Protein AF-A0AAU7R8D9-F1 (afdb_monomer)

Mean predicted aligned error: 11.96 Å

Structure (mmCIF, N/CA/C/O backbone):
data_AF-A0AAU7R8D9-F1
#
_entry.id   AF-A0AAU7R8D9-F1
#
loop_
_atom_site.group_PDB
_atom_site.id
_atom_site.type_symbol
_atom_site.label_atom_id
_atom_site.label_alt_id
_atom_site.label_comp_id
_atom_site.label_asym_id
_atom_site.label_entity_id
_atom_site.label_seq_id
_atom_site.pdbx_PDB_ins_code
_atom_site.Cartn_x
_atom_site.Cartn_y
_atom_site.Cartn_z
_atom_site.occupancy
_atom_site.B_iso_or_equiv
_atom_site.auth_seq_id
_atom_site.auth_comp_id
_atom_site.auth_asym_id
_atom_site.auth_atom_id
_atom_site.pdbx_PDB_model_num
ATOM 1 N N . MET A 1 1 ? 36.955 -7.544 -59.783 1.00 46.97 1 MET A N 1
ATOM 2 C CA . MET A 1 1 ? 36.481 -6.348 -59.059 1.00 46.97 1 MET A CA 1
ATOM 3 C C . MET A 1 1 ? 36.147 -6.775 -57.643 1.00 46.97 1 MET A C 1
ATOM 5 O O . MET A 1 1 ? 34.995 -7.032 -57.323 1.00 46.97 1 MET A O 1
ATOM 9 N N . ALA A 1 2 ? 37.195 -7.003 -56.858 1.00 46.03 2 ALA A N 1
ATOM 10 C CA . ALA A 1 2 ? 37.090 -7.286 -55.437 1.00 46.03 2 ALA A CA 1
ATOM 11 C C . ALA A 1 2 ? 37.125 -5.944 -54.693 1.00 46.03 2 ALA A C 1
ATOM 13 O O . ALA A 1 2 ? 37.713 -4.985 -55.182 1.00 46.03 2 ALA A O 1
ATOM 14 N N . LEU A 1 3 ? 36.415 -5.879 -53.574 1.00 48.75 3 LEU A N 1
ATOM 15 C CA . LEU A 1 3 ? 36.197 -4.699 -52.744 1.00 48.75 3 LEU A CA 1
ATOM 16 C C . LEU A 1 3 ? 37.513 -4.102 -52.199 1.00 48.75 3 LEU A C 1
ATOM 18 O O . LEU A 1 3 ? 37.928 -4.455 -51.099 1.00 48.75 3 LEU A O 1
ATOM 22 N N . ASP A 1 4 ? 38.096 -3.130 -52.906 1.00 52.03 4 ASP A N 1
ATOM 23 C CA . ASP A 1 4 ? 39.114 -2.189 -52.390 1.00 52.03 4 ASP A CA 1
ATOM 24 C C . ASP A 1 4 ? 38.474 -1.125 -51.473 1.00 52.03 4 ASP A C 1
ATOM 26 O O . ASP A 1 4 ? 38.633 0.080 -51.653 1.00 52.03 4 ASP A O 1
ATOM 30 N N . ILE A 1 5 ? 37.679 -1.557 -50.489 1.00 54.53 5 ILE A N 1
ATOM 31 C CA . ILE A 1 5 ? 37.042 -0.658 -49.503 1.00 54.53 5 ILE A CA 1
ATOM 32 C C . ILE A 1 5 ? 37.858 -0.571 -48.198 1.00 54.53 5 ILE A C 1
ATOM 34 O O . ILE A 1 5 ? 37.586 0.277 -47.352 1.00 54.53 5 ILE A O 1
ATOM 38 N N . PHE A 1 6 ? 38.911 -1.381 -48.040 1.00 54.09 6 PHE A N 1
ATOM 39 C CA . PHE A 1 6 ? 39.686 -1.450 -46.792 1.00 54.09 6 PHE A CA 1
ATOM 40 C C . PHE A 1 6 ? 41.127 -0.922 -46.877 1.00 54.09 6 PHE A C 1
ATOM 42 O O . PHE A 1 6 ? 41.809 -0.887 -45.857 1.00 54.09 6 PHE A O 1
ATOM 49 N N . GLU A 1 7 ? 41.589 -0.441 -48.035 1.00 57.44 7 GLU A N 1
ATOM 50 C CA . GLU A 1 7 ? 42.974 0.033 -48.225 1.00 57.44 7 GLU A CA 1
ATOM 51 C C . GLU A 1 7 ? 43.129 1.562 -48.066 1.00 57.44 7 GLU A C 1
ATOM 53 O O . GLU A 1 7 ? 44.007 2.207 -48.637 1.00 57.44 7 GLU A O 1
ATOM 58 N N . GLY A 1 8 ? 42.255 2.172 -47.262 1.00 52.41 8 GLY A N 1
ATOM 59 C CA . GLY A 1 8 ? 42.316 3.585 -46.907 1.00 52.41 8 GLY A CA 1
ATOM 60 C C . GLY A 1 8 ? 42.895 3.785 -45.509 1.00 52.41 8 GLY A C 1
ATOM 61 O O . GLY A 1 8 ? 42.277 3.398 -44.520 1.00 52.41 8 GLY A O 1
ATOM 62 N N . LYS A 1 9 ? 44.024 4.499 -45.418 1.00 55.72 9 LYS A N 1
ATOM 63 C CA . LYS A 1 9 ? 44.673 5.057 -44.205 1.00 55.72 9 LYS A CA 1
ATOM 64 C C . LYS A 1 9 ? 43.766 5.930 -43.295 1.00 55.72 9 LYS A C 1
ATOM 66 O O . LYS A 1 9 ? 44.274 6.649 -42.446 1.00 55.72 9 LYS A O 1
ATOM 71 N N . GLY A 1 10 ? 42.444 5.907 -43.474 1.00 52.81 10 GLY A N 1
ATOM 72 C CA . GLY A 1 10 ? 41.463 6.730 -42.762 1.00 52.81 10 GLY A CA 1
ATOM 73 C C . GLY A 1 10 ? 40.741 6.035 -41.604 1.00 52.81 10 GLY A C 1
ATOM 74 O O . GLY A 1 10 ? 40.008 6.699 -40.872 1.00 52.81 10 GLY A O 1
ATOM 75 N N . PHE A 1 11 ? 40.939 4.728 -41.387 1.00 57.53 11 PHE A N 1
ATOM 76 C CA . PHE A 1 11 ? 40.369 4.032 -40.225 1.00 57.53 11 PHE A CA 1
ATOM 77 C C . PHE A 1 11 ? 41.265 4.215 -38.992 1.00 57.53 11 PHE A C 1
ATOM 79 O O . PHE A 1 11 ? 41.899 3.291 -38.485 1.00 57.53 11 PHE A O 1
ATOM 86 N N . ASN A 1 12 ? 41.375 5.467 -38.550 1.00 74.69 12 ASN A N 1
ATOM 87 C CA . ASN A 1 12 ? 42.155 5.841 -37.379 1.00 74.69 12 ASN A CA 1
ATOM 88 C C . ASN A 1 12 ? 41.532 5.190 -36.140 1.00 74.69 12 ASN A C 1
ATOM 90 O O . ASN A 1 12 ? 40.322 5.249 -35.971 1.00 74.69 12 ASN A O 1
ATOM 94 N N . GLY A 1 13 ? 42.326 4.630 -35.224 1.00 75.88 13 GLY A N 1
ATOM 95 C CA . GLY A 1 13 ? 41.801 4.050 -33.973 1.00 75.88 13 GLY A CA 1
ATOM 96 C C . GLY A 1 13 ? 40.865 4.992 -33.190 1.00 75.88 13 GLY A C 1
ATOM 97 O O . GLY A 1 13 ? 40.004 4.532 -32.445 1.00 75.88 13 GLY A O 1
ATOM 98 N N . ALA A 1 14 ? 40.966 6.304 -33.429 1.00 74.12 14 ALA A N 1
ATOM 99 C CA . ALA A 1 14 ? 40.020 7.315 -32.971 1.00 74.12 14 ALA A CA 1
ATOM 100 C C . ALA A 1 14 ? 38.576 7.103 -33.475 1.00 74.12 14 ALA A C 1
ATOM 102 O O . ALA A 1 14 ? 37.647 7.207 -32.677 1.00 74.12 14 ALA A O 1
ATOM 103 N N . THR A 1 15 ? 38.352 6.771 -34.753 1.00 79.50 15 THR A N 1
ATOM 104 C CA . THR A 1 15 ? 36.999 6.512 -35.284 1.00 79.50 15 THR A CA 1
ATOM 105 C C . THR A 1 15 ? 36.395 5.262 -34.654 1.00 79.50 15 THR A C 1
ATOM 107 O O . THR A 1 15 ? 35.220 5.268 -34.287 1.00 79.50 15 THR A O 1
ATOM 110 N N . LEU A 1 16 ? 37.209 4.224 -34.432 1.00 83.69 16 LEU A N 1
ATOM 111 C CA . LEU A 1 16 ? 36.792 3.019 -33.718 1.00 83.69 16 LEU A CA 1
ATOM 112 C C . LEU A 1 16 ? 36.415 3.332 -32.262 1.00 83.69 16 LEU A C 1
ATOM 114 O O . LEU A 1 16 ? 35.365 2.895 -31.795 1.00 83.69 16 LEU A O 1
ATOM 118 N N . ALA A 1 17 ? 37.225 4.127 -31.557 1.00 78.62 17 ALA A N 1
ATOM 119 C CA . ALA A 1 17 ? 36.943 4.527 -30.179 1.00 78.62 17 ALA A CA 1
ATOM 120 C C . ALA A 1 17 ? 35.639 5.337 -30.063 1.00 78.62 17 ALA A C 1
ATOM 122 O O . ALA A 1 17 ? 34.826 5.072 -29.176 1.00 78.62 17 ALA A O 1
ATOM 123 N N . VAL A 1 18 ? 35.400 6.276 -30.988 1.00 84.19 18 VAL A N 1
ATOM 124 C CA . VAL A 1 18 ? 34.153 7.059 -31.041 1.00 84.19 18 VAL A CA 1
ATOM 125 C C . VAL A 1 18 ? 32.950 6.161 -31.330 1.00 84.19 18 VAL A C 1
ATOM 127 O O . VAL A 1 18 ? 31.926 6.291 -30.662 1.00 84.19 18 VAL A O 1
ATOM 130 N N . ALA A 1 19 ? 33.067 5.218 -32.270 1.00 83.69 19 ALA A N 1
ATOM 131 C CA . ALA A 1 19 ? 31.990 4.283 -32.589 1.00 83.69 19 ALA A CA 1
ATOM 132 C C . ALA A 1 19 ? 31.623 3.391 -31.390 1.00 83.69 19 ALA A C 1
ATOM 134 O O . ALA A 1 19 ? 30.441 3.219 -31.086 1.00 83.69 19 ALA A O 1
ATOM 135 N N . VAL A 1 20 ? 32.622 2.873 -30.667 1.00 87.44 20 VAL A N 1
ATOM 136 C CA . VAL A 1 20 ? 32.406 2.075 -29.448 1.00 87.44 20 VAL A CA 1
ATOM 137 C C . VAL A 1 20 ? 31.733 2.912 -28.360 1.00 87.44 20 VAL A C 1
ATOM 139 O O . VAL A 1 20 ? 30.759 2.460 -27.758 1.00 87.44 20 VAL A O 1
ATOM 142 N N . LEU A 1 21 ? 32.193 4.146 -28.134 1.00 85.00 21 LEU A N 1
ATOM 143 C CA . LEU A 1 21 ? 31.587 5.044 -27.151 1.00 85.00 21 LEU A CA 1
ATOM 1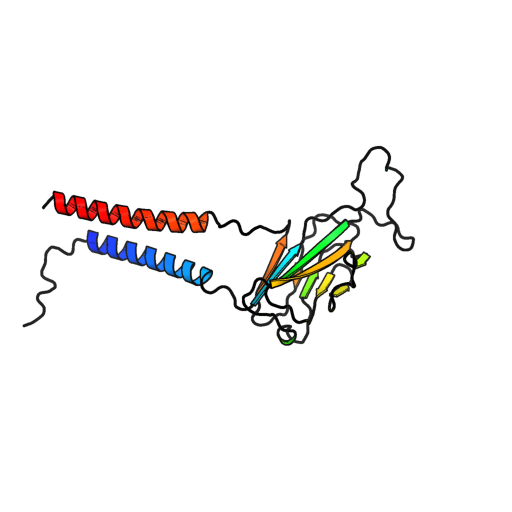44 C C . LEU A 1 21 ? 30.127 5.367 -27.501 1.00 85.00 21 LEU A C 1
ATOM 146 O O . LEU A 1 21 ? 29.258 5.281 -26.636 1.00 85.00 21 LEU A O 1
ATOM 150 N N . ALA A 1 22 ? 29.842 5.688 -28.765 1.00 85.75 22 ALA A N 1
ATOM 151 C CA . ALA A 1 22 ? 28.486 5.957 -29.234 1.00 85.75 22 ALA A CA 1
ATOM 152 C C . ALA A 1 22 ? 27.563 4.744 -29.036 1.00 85.75 22 ALA A C 1
ATOM 154 O O . ALA A 1 22 ? 26.428 4.903 -28.589 1.00 85.75 22 ALA A O 1
ATOM 155 N N . LEU A 1 23 ? 28.059 3.530 -29.299 1.00 92.12 23 LEU A N 1
ATOM 156 C CA . LEU A 1 23 ? 27.303 2.295 -29.095 1.00 92.12 23 LEU A CA 1
ATOM 157 C C . LEU A 1 23 ? 27.015 2.029 -27.610 1.00 92.12 23 LEU A C 1
ATOM 159 O O . LEU A 1 23 ? 25.899 1.641 -27.267 1.00 92.12 23 LEU A O 1
ATOM 163 N N . LEU A 1 24 ? 27.976 2.294 -26.718 1.00 87.00 24 LEU A N 1
ATOM 164 C CA . LEU A 1 24 ? 27.767 2.203 -25.269 1.00 87.00 24 LEU A CA 1
ATOM 165 C C . LEU A 1 24 ? 26.720 3.212 -24.788 1.00 87.00 24 LEU A C 1
ATOM 167 O O . LEU A 1 24 ? 25.797 2.838 -24.066 1.00 87.00 24 LEU A O 1
ATOM 171 N N . VAL A 1 25 ? 26.815 4.471 -25.225 1.00 88.75 25 VAL A N 1
ATOM 172 C CA . VAL A 1 25 ? 25.841 5.517 -24.877 1.00 88.75 25 VAL A CA 1
ATOM 173 C C . VAL A 1 25 ? 24.448 5.155 -25.390 1.00 88.75 25 VAL A C 1
ATOM 175 O O . VAL A 1 25 ? 23.484 5.228 -24.630 1.00 88.75 25 VAL A O 1
ATOM 178 N N . ALA A 1 26 ? 24.329 4.710 -26.644 1.00 88.25 26 ALA A N 1
ATOM 179 C CA . ALA A 1 26 ? 23.060 4.277 -27.223 1.00 88.25 26 ALA A CA 1
ATOM 180 C C . ALA A 1 26 ? 22.477 3.060 -26.490 1.00 88.25 26 ALA A C 1
ATOM 182 O O . ALA A 1 26 ? 21.277 3.026 -26.228 1.00 88.25 26 ALA A O 1
ATOM 183 N N . GLY A 1 27 ? 23.314 2.092 -26.106 1.00 89.69 27 GLY A N 1
ATOM 184 C CA . GLY A 1 27 ? 22.900 0.922 -25.332 1.00 89.69 27 GLY A CA 1
ATOM 185 C C . GLY A 1 27 ? 22.360 1.298 -23.952 1.00 89.69 27 GLY A C 1
ATOM 186 O O . GLY A 1 27 ? 21.278 0.853 -23.569 1.00 89.69 27 GLY A O 1
ATOM 187 N N . VAL A 1 28 ? 23.064 2.176 -23.233 1.00 85.56 28 VAL A N 1
ATOM 188 C CA . VAL A 1 28 ? 22.621 2.699 -21.932 1.00 85.56 28 VAL A CA 1
ATOM 189 C C . VAL A 1 28 ? 21.323 3.498 -22.081 1.00 85.56 28 VAL A C 1
ATOM 191 O O . VAL A 1 28 ? 20.375 3.281 -21.326 1.00 85.56 28 VAL A O 1
ATOM 194 N N . ALA A 1 29 ? 21.231 4.374 -23.084 1.00 83.31 29 ALA A N 1
ATOM 195 C CA . ALA A 1 29 ? 20.022 5.145 -23.358 1.00 83.31 29 ALA A CA 1
ATOM 196 C C . ALA A 1 29 ? 18.828 4.240 -23.697 1.00 83.31 29 ALA A C 1
ATOM 198 O O . ALA A 1 29 ? 17.743 4.440 -23.156 1.00 83.31 29 ALA A O 1
ATOM 199 N N . ALA A 1 30 ? 19.021 3.215 -24.532 1.00 86.31 30 ALA A N 1
ATOM 200 C CA . ALA A 1 30 ? 17.983 2.249 -24.884 1.00 86.31 30 ALA A CA 1
ATOM 201 C C . ALA A 1 30 ? 17.531 1.419 -23.674 1.00 86.31 30 ALA A C 1
ATOM 203 O O . ALA A 1 30 ? 16.335 1.169 -23.516 1.00 86.31 30 ALA A O 1
ATOM 204 N N . TYR A 1 31 ? 18.463 1.032 -22.798 1.00 83.50 31 TYR A N 1
ATOM 205 C CA . TYR A 1 31 ? 18.157 0.332 -21.553 1.00 83.50 31 TYR A CA 1
ATOM 206 C C . TYR A 1 31 ? 17.237 1.170 -20.651 1.00 83.50 31 TYR A C 1
ATOM 208 O O . TYR A 1 31 ? 16.158 0.709 -20.275 1.00 83.50 31 TYR A O 1
ATOM 216 N N . PHE A 1 32 ? 17.594 2.432 -20.392 1.00 80.19 32 PHE A N 1
ATOM 217 C CA . PHE A 1 32 ? 16.761 3.339 -19.594 1.00 80.19 32 PHE A CA 1
ATOM 218 C C . PHE A 1 32 ? 15.442 3.704 -20.287 1.00 80.19 32 PHE A C 1
ATOM 220 O O . PHE A 1 32 ? 14.393 3.758 -19.642 1.00 80.19 32 PHE A O 1
ATOM 227 N N . ALA A 1 33 ? 15.461 3.910 -21.607 1.00 80.31 33 ALA A N 1
ATOM 228 C CA . ALA A 1 33 ? 14.257 4.177 -22.385 1.00 80.31 33 ALA A CA 1
ATOM 229 C C . ALA A 1 33 ? 13.280 3.004 -22.305 1.00 80.31 33 ALA A C 1
ATOM 231 O O . ALA A 1 33 ? 12.079 3.223 -22.195 1.00 80.31 33 ALA A O 1
ATOM 232 N N . ARG A 1 34 ? 13.766 1.757 -22.301 1.00 80.31 34 ARG A N 1
ATOM 233 C CA . ARG A 1 34 ? 12.910 0.577 -22.167 1.00 80.31 34 ARG A CA 1
ATOM 234 C C . ARG A 1 34 ? 12.173 0.563 -20.828 1.00 80.31 34 ARG A C 1
ATOM 236 O O . ARG A 1 34 ? 10.971 0.318 -20.808 1.00 80.31 34 ARG A O 1
ATOM 243 N N . GLU A 1 35 ? 12.854 0.851 -19.726 1.00 72.19 35 GLU A N 1
ATOM 244 C CA . GLU A 1 35 ? 12.224 0.880 -18.401 1.00 72.19 35 GLU A CA 1
ATOM 245 C C . GLU A 1 35 ? 11.184 2.010 -18.280 1.00 72.19 35 GLU A C 1
ATOM 247 O O . GLU A 1 35 ? 10.106 1.816 -17.716 1.00 72.19 35 GLU A O 1
ATOM 252 N N . ALA A 1 36 ? 11.454 3.161 -18.903 1.00 73.94 36 ALA A N 1
ATOM 253 C CA . ALA A 1 36 ? 10.525 4.289 -18.949 1.00 73.94 36 ALA A CA 1
ATOM 254 C C . ALA A 1 36 ? 9.327 4.069 -19.899 1.00 73.94 36 ALA A C 1
ATOM 256 O O . ALA A 1 36 ? 8.202 4.455 -19.576 1.00 73.94 36 ALA A O 1
ATOM 257 N N . LEU A 1 37 ? 9.544 3.455 -21.068 1.00 72.62 37 LEU A N 1
ATOM 258 C CA . LEU A 1 37 ? 8.524 3.247 -22.108 1.00 72.62 37 LEU A CA 1
ATOM 259 C C . LEU A 1 37 ? 7.654 2.011 -21.854 1.00 72.62 37 LEU A C 1
ATOM 261 O O . LEU A 1 37 ? 6.503 1.957 -22.299 1.00 72.62 37 LEU A O 1
ATOM 265 N N . PHE A 1 38 ? 8.171 1.023 -21.123 1.00 71.44 38 PHE A N 1
ATOM 266 C CA . PHE A 1 38 ? 7.460 -0.214 -20.808 1.00 71.44 38 PHE A CA 1
ATOM 267 C C . PHE A 1 38 ? 7.278 -0.397 -19.295 1.00 71.44 38 PHE A C 1
ATOM 269 O O . PHE A 1 38 ? 7.696 -1.425 -18.759 1.00 71.44 38 PHE A O 1
ATOM 276 N N . PRO A 1 39 ? 6.594 0.533 -18.596 1.00 66.88 39 PRO A N 1
ATOM 277 C CA . PRO A 1 39 ? 6.281 0.338 -17.188 1.00 66.88 39 PRO A CA 1
ATOM 278 C C . PRO A 1 39 ? 5.442 -0.938 -17.017 1.00 66.88 39 PRO A C 1
ATOM 280 O O . PRO A 1 39 ? 4.701 -1.323 -17.938 1.00 66.88 39 PRO A O 1
ATOM 283 N N . PRO A 1 40 ? 5.522 -1.611 -15.861 1.00 75.06 40 PRO A N 1
ATOM 284 C CA . PRO A 1 40 ? 4.814 -2.862 -15.645 1.00 75.06 40 PRO A CA 1
ATOM 285 C C . PRO A 1 40 ? 3.325 -2.709 -15.932 1.00 75.06 40 PRO A C 1
ATOM 287 O O . PRO A 1 40 ? 2.703 -1.660 -15.728 1.00 75.06 40 PRO A O 1
ATOM 290 N N . LYS A 1 41 ? 2.758 -3.772 -16.503 1.00 86.31 41 LYS A N 1
ATOM 291 C CA . LYS A 1 41 ? 1.366 -3.780 -16.955 1.00 86.31 41 LYS A CA 1
ATOM 292 C C . LYS A 1 41 ? 0.421 -3.542 -15.776 1.00 86.31 41 LYS A C 1
ATOM 294 O O . LYS A 1 41 ? -0.504 -2.739 -15.906 1.00 86.31 41 LYS A O 1
ATOM 299 N N . ARG A 1 42 ? 0.700 -4.162 -14.631 1.00 92.81 42 ARG A N 1
ATOM 300 C CA . ARG A 1 42 ? -0.044 -4.032 -13.376 1.00 92.81 42 ARG A CA 1
ATOM 301 C C . ARG A 1 42 ? 0.934 -3.692 -12.258 1.00 92.81 42 ARG A C 1
ATOM 303 O O . ARG A 1 42 ? 1.991 -4.310 -12.160 1.00 92.81 42 ARG A O 1
ATOM 310 N N . ARG A 1 43 ? 0.598 -2.682 -11.460 1.00 94.56 43 ARG A N 1
ATOM 311 C CA . ARG A 1 43 ? 1.400 -2.263 -10.313 1.00 94.56 43 ARG A CA 1
ATOM 312 C C . ARG A 1 43 ? 0.485 -1.697 -9.240 1.00 94.56 43 ARG A C 1
ATOM 314 O O . ARG A 1 43 ? -0.335 -0.829 -9.545 1.00 94.56 43 ARG A O 1
ATOM 321 N N . ILE A 1 44 ? 0.647 -2.167 -8.011 1.00 95.69 44 ILE A N 1
ATOM 322 C CA . ILE A 1 44 ? 0.009 -1.595 -6.828 1.00 95.69 44 ILE A CA 1
ATOM 323 C C . ILE A 1 44 ? 1.083 -0.877 -6.013 1.00 95.69 44 ILE A C 1
ATOM 325 O O . ILE A 1 44 ? 2.199 -1.353 -5.833 1.00 95.69 44 ILE A O 1
ATOM 329 N N . THR A 1 45 ? 0.779 0.321 -5.550 1.00 95.19 45 THR A N 1
ATOM 330 C CA . THR A 1 45 ? 1.638 1.070 -4.640 1.00 95.19 45 THR A CA 1
ATOM 331 C C . THR A 1 45 ? 0.849 1.336 -3.377 1.00 95.19 45 THR A C 1
ATOM 333 O O . THR A 1 45 ? -0.277 1.825 -3.438 1.00 95.19 45 THR A O 1
ATOM 336 N N . ILE A 1 46 ? 1.435 0.960 -2.251 1.00 95.38 46 ILE A N 1
ATOM 337 C CA . ILE A 1 46 ? 0.867 1.094 -0.921 1.00 95.38 46 ILE A CA 1
ATOM 338 C C . ILE A 1 46 ? 1.613 2.238 -0.261 1.00 95.38 46 ILE A C 1
ATOM 340 O O . ILE A 1 46 ? 2.799 2.112 0.037 1.00 95.38 46 ILE A O 1
ATOM 344 N N . HIS A 1 47 ? 0.938 3.361 -0.062 1.00 94.25 47 HIS A N 1
ATOM 345 C CA . HIS A 1 47 ? 1.506 4.466 0.694 1.00 94.25 47 HIS A CA 1
ATOM 346 C C . HIS A 1 47 ? 1.010 4.379 2.126 1.00 94.25 47 HIS A C 1
ATOM 348 O O . HIS A 1 47 ? -0.195 4.443 2.362 1.00 94.25 47 HIS A O 1
ATOM 354 N N . VAL A 1 48 ? 1.927 4.276 3.078 1.00 93.06 48 VAL A N 1
ATOM 355 C CA . VAL A 1 48 ? 1.601 4.483 4.486 1.00 93.06 48 VAL A CA 1
ATOM 356 C C . VAL A 1 48 ? 1.951 5.925 4.813 1.00 93.06 48 VAL A C 1
ATOM 358 O O . VAL A 1 48 ? 3.121 6.323 4.816 1.00 93.06 48 VAL A O 1
ATOM 361 N N . LEU A 1 49 ? 0.910 6.741 4.982 1.00 91.75 49 LEU A N 1
ATOM 362 C CA . LEU A 1 49 ? 1.066 8.152 5.309 1.00 91.75 49 LEU A CA 1
ATOM 363 C C . LEU A 1 49 ? 1.586 8.310 6.735 1.00 91.75 49 LEU A C 1
ATOM 365 O O . LEU A 1 49 ? 1.383 7.435 7.576 1.00 91.75 49 LEU A O 1
ATOM 369 N N . THR A 1 50 ? 2.210 9.458 7.004 1.00 90.38 50 THR A N 1
ATOM 370 C CA . THR A 1 50 ? 2.685 9.806 8.343 1.00 90.38 50 THR A CA 1
ATOM 371 C C . THR A 1 50 ? 1.542 9.675 9.360 1.00 90.38 50 THR A C 1
ATOM 373 O O . THR A 1 50 ? 0.528 10.365 9.219 1.00 90.38 50 THR A O 1
ATOM 376 N N . PRO A 1 51 ? 1.688 8.798 10.364 1.00 90.81 51 PRO A N 1
ATOM 377 C CA . PRO A 1 51 ? 0.683 8.554 11.392 1.00 90.81 51 PRO A CA 1
ATOM 378 C C . PRO A 1 51 ? 0.363 9.824 12.180 1.00 90.81 51 PRO A C 1
ATOM 380 O O . PRO A 1 51 ? 1.254 10.601 12.525 1.00 90.81 51 PRO A O 1
ATOM 383 N N . VAL A 1 52 ? -0.918 10.037 12.476 1.00 91.19 52 VAL A N 1
ATOM 384 C CA . VAL A 1 52 ? -1.391 11.224 13.195 1.00 91.19 52 VAL A CA 1
ATOM 385 C C . VAL A 1 52 ? -1.808 10.828 14.602 1.00 91.19 52 VAL A C 1
ATOM 387 O O . VAL A 1 52 ? -2.743 10.052 14.782 1.00 91.19 52 VAL A O 1
ATOM 390 N N . ARG A 1 53 ? -1.141 11.397 15.608 1.00 90.06 53 ARG A N 1
ATOM 391 C CA . ARG A 1 53 ? -1.528 11.248 17.017 1.00 90.06 53 ARG A CA 1
ATOM 392 C C . ARG A 1 53 ? -2.887 11.884 17.273 1.00 90.06 53 ARG A C 1
ATOM 394 O O . ARG A 1 53 ? -3.071 13.059 16.957 1.00 90.06 53 ARG A O 1
ATOM 401 N N . LEU A 1 54 ? -3.806 11.146 17.897 1.00 87.44 54 LEU A N 1
ATOM 402 C CA . LEU A 1 54 ? -5.092 11.709 18.332 1.00 87.44 54 LEU A CA 1
ATOM 403 C C . LEU A 1 54 ? -4.922 12.679 19.502 1.00 87.44 54 LEU A C 1
ATOM 405 O O . LEU A 1 54 ? -5.637 13.674 19.588 1.00 87.44 54 LEU A O 1
ATOM 409 N N . LEU A 1 55 ? -3.945 12.411 20.368 1.00 82.81 55 LEU A N 1
ATOM 410 C CA . LEU A 1 55 ? -3.491 13.340 21.393 1.00 82.81 55 LEU A CA 1
ATOM 411 C C . LEU A 1 55 ? -2.049 13.713 21.085 1.00 82.81 55 LEU A C 1
ATOM 413 O O . LEU A 1 55 ? -1.131 12.905 21.208 1.00 82.81 55 LEU A O 1
ATOM 417 N N . THR A 1 56 ? -1.831 14.951 20.655 1.00 64.00 56 THR A N 1
ATOM 418 C CA . THR A 1 56 ? -0.476 15.488 20.541 1.00 64.00 56 THR A CA 1
ATOM 419 C C . THR A 1 56 ? 0.053 15.669 21.962 1.00 64.00 56 THR A C 1
ATOM 421 O O . THR A 1 56 ? -0.334 16.616 22.645 1.00 64.00 56 THR A O 1
ATOM 424 N N . GLY A 1 57 ? 0.862 14.719 22.438 1.00 56.19 57 GLY A N 1
ATOM 425 C CA . GLY A 1 57 ? 1.442 14.769 23.778 1.00 56.19 57 GLY A CA 1
ATOM 426 C C . GLY A 1 57 ? 2.081 16.132 24.065 1.00 56.19 57 GLY A C 1
ATOM 427 O O . GLY A 1 57 ? 2.754 16.700 23.206 1.00 56.19 57 GLY A O 1
ATOM 428 N N . ALA A 1 58 ? 1.850 16.636 25.279 1.00 51.56 58 ALA A N 1
ATOM 429 C CA . ALA A 1 58 ? 2.443 17.851 25.837 1.00 51.56 58 ALA A CA 1
ATOM 430 C C . ALA A 1 58 ? 1.979 19.197 25.239 1.00 51.56 58 ALA A C 1
ATOM 432 O O . ALA A 1 58 ? 2.789 20.077 24.948 1.00 51.56 58 ALA A O 1
ATOM 433 N N . ARG A 1 59 ? 0.663 19.434 25.159 1.00 53.31 59 ARG A N 1
ATOM 434 C CA . ARG A 1 59 ? 0.172 20.800 25.413 1.00 53.31 59 ARG A CA 1
ATOM 435 C C . ARG A 1 59 ? -0.118 20.926 26.903 1.00 53.31 59 ARG A C 1
ATOM 437 O O . ARG A 1 59 ? -0.865 20.117 27.446 1.00 53.31 59 ARG A O 1
ATOM 444 N N . VAL A 1 60 ? 0.489 21.928 27.539 1.00 61.41 60 VAL A N 1
ATOM 445 C CA . VAL A 1 60 ? 0.191 22.337 28.921 1.00 61.41 60 VAL A CA 1
ATOM 446 C C . VAL A 1 60 ? -1.332 22.382 29.099 1.00 61.41 60 VAL A C 1
ATOM 448 O O . VAL A 1 60 ? -2.007 23.079 28.340 1.00 61.41 60 VAL A O 1
ATOM 451 N N . GLY A 1 61 ? -1.865 21.611 30.052 1.00 69.81 61 GLY A N 1
ATOM 452 C CA . GLY A 1 61 ? -3.301 21.570 30.365 1.00 69.81 61 GLY A CA 1
ATOM 453 C C . GLY A 1 61 ? -4.120 20.408 29.780 1.00 69.81 61 GLY A C 1
ATOM 454 O O . GLY A 1 61 ? -5.337 20.420 29.928 1.00 69.81 61 GLY A O 1
ATOM 455 N N . LEU A 1 62 ? -3.500 19.409 29.139 1.00 75.75 62 LEU A N 1
ATOM 456 C CA . LEU A 1 62 ? -4.166 18.152 28.732 1.00 75.75 62 LEU A CA 1
ATOM 457 C C . LEU A 1 62 ? -3.631 16.920 29.487 1.00 75.75 62 LEU A C 1
ATOM 459 O O . LEU A 1 62 ? -3.750 15.799 29.004 1.00 75.75 62 LEU A O 1
ATOM 463 N N . GLU A 1 63 ? -3.024 17.129 30.655 1.00 76.31 63 GLU A N 1
ATOM 464 C CA . GLU A 1 63 ? -2.404 16.076 31.479 1.00 76.31 63 GLU A CA 1
ATOM 465 C C . GLU A 1 63 ? -3.423 15.037 31.978 1.00 76.31 63 GLU A C 1
ATOM 467 O O . GLU A 1 63 ? -3.080 13.866 32.099 1.00 76.31 63 GLU A O 1
ATOM 472 N N . ASP A 1 64 ? -4.685 15.446 32.152 1.00 81.19 64 ASP A N 1
ATOM 473 C CA . ASP A 1 64 ? -5.791 14.593 32.612 1.00 81.19 64 ASP A CA 1
ATOM 474 C C . ASP A 1 64 ? -6.680 14.073 31.461 1.00 81.19 64 ASP A C 1
ATOM 476 O O . ASP A 1 64 ? -7.811 13.633 31.685 1.00 81.19 64 ASP A O 1
ATOM 480 N N . VAL A 1 65 ? -6.227 14.178 30.204 1.00 82.94 65 VAL A N 1
ATOM 481 C CA . VAL A 1 65 ? -7.019 13.765 29.036 1.00 82.94 65 VAL A CA 1
ATOM 482 C C . VAL A 1 65 ? -6.541 12.425 28.498 1.00 82.94 65 VAL A C 1
ATOM 484 O O . VAL A 1 65 ? -5.431 12.293 27.988 1.00 82.94 65 VAL A O 1
ATOM 487 N N . GLU A 1 66 ? -7.445 11.451 28.516 1.00 88.38 66 GLU A N 1
ATOM 488 C CA . GLU A 1 66 ? -7.225 10.114 27.976 1.00 88.38 66 GLU A CA 1
ATOM 489 C C . GLU A 1 66 ? -8.178 9.826 26.813 1.00 88.38 66 GLU A C 1
ATOM 491 O O . GLU A 1 66 ? -9.347 10.221 26.812 1.00 88.38 66 GLU A O 1
ATOM 496 N N . VAL A 1 67 ? -7.696 9.080 25.819 1.00 89.38 67 VAL A N 1
ATOM 497 C CA . VAL A 1 67 ? -8.559 8.500 24.787 1.00 89.38 67 VAL A CA 1
ATOM 498 C C . VAL A 1 67 ? -8.914 7.091 25.221 1.00 89.38 67 VAL A C 1
ATOM 500 O O . VAL A 1 67 ? -8.039 6.252 25.421 1.00 89.38 67 VAL A O 1
ATOM 503 N N . SER A 1 68 ? -10.207 6.803 25.313 1.00 91.62 68 SER A N 1
ATOM 504 C CA . SER A 1 68 ? -10.693 5.451 25.561 1.00 91.62 68 SER A CA 1
ATOM 505 C C . SER A 1 68 ? -11.632 4.988 24.457 1.00 91.62 68 SER A C 1
ATOM 507 O O . SER A 1 68 ? -12.331 5.774 23.812 1.00 91.62 68 SER A O 1
ATOM 509 N N . ARG A 1 69 ? -11.659 3.676 24.233 1.00 88.69 69 ARG A N 1
ATOM 510 C CA . ARG A 1 69 ? -12.589 3.023 23.317 1.00 88.69 69 ARG A CA 1
ATOM 511 C C . ARG A 1 69 ? -13.179 1.800 23.993 1.00 88.69 69 ARG A C 1
ATOM 513 O O . ARG A 1 69 ? -12.455 0.921 24.445 1.00 88.69 69 ARG A O 1
ATOM 520 N N . ARG A 1 70 ? -14.515 1.743 24.051 1.00 91.12 70 ARG A N 1
ATOM 521 C CA . ARG A 1 70 ? -15.264 0.658 24.720 1.00 91.12 70 ARG A CA 1
ATOM 522 C C . ARG A 1 70 ? -14.802 0.427 26.172 1.00 91.12 70 ARG A C 1
ATOM 524 O O . ARG A 1 70 ? -14.700 -0.709 26.614 1.00 91.12 70 ARG A O 1
ATOM 531 N N . GLY A 1 71 ? -14.492 1.509 26.891 1.00 90.75 71 GLY A N 1
ATOM 532 C CA . GLY A 1 71 ? -14.041 1.457 28.287 1.00 90.75 71 GLY A CA 1
ATOM 533 C C . GLY A 1 71 ? -12.573 1.063 28.492 1.00 90.75 71 GLY A C 1
ATOM 534 O O . GLY A 1 71 ? -12.126 1.035 29.633 1.00 90.75 71 GLY A O 1
ATOM 535 N N . ARG A 1 72 ? -11.809 0.791 27.424 1.00 91.94 72 ARG A N 1
ATOM 536 C CA . ARG A 1 72 ? -10.359 0.562 27.488 1.00 91.94 72 ARG A CA 1
ATOM 537 C C . ARG A 1 72 ? -9.616 1.836 27.099 1.00 91.94 72 ARG A C 1
ATOM 539 O O . ARG A 1 72 ? -9.884 2.392 26.035 1.00 91.94 72 ARG A O 1
ATOM 546 N N . VAL A 1 73 ? -8.693 2.284 27.943 1.00 91.62 73 VAL A N 1
ATOM 547 C CA . VAL A 1 73 ? -7.781 3.394 27.630 1.00 91.62 73 VAL A CA 1
ATOM 548 C C . VAL A 1 73 ? -6.813 2.946 26.537 1.00 91.62 73 VAL A C 1
ATOM 550 O O . VAL A 1 73 ? -6.261 1.847 26.610 1.00 91.62 73 VAL A O 1
ATOM 553 N N . LEU A 1 74 ? -6.652 3.772 25.505 1.00 92.19 74 LEU A N 1
ATOM 554 C CA . LEU A 1 74 ? -5.742 3.520 24.395 1.00 92.19 74 LEU A CA 1
ATOM 555 C C . LEU A 1 74 ? -4.435 4.288 24.636 1.00 92.19 74 LEU A C 1
ATOM 557 O O . LEU A 1 74 ? -4.458 5.520 24.595 1.00 92.19 74 LEU A O 1
ATOM 561 N N . PRO A 1 75 ? -3.308 3.603 24.887 1.00 89.75 75 PRO A N 1
ATOM 562 C CA . PRO A 1 75 ? -2.011 4.259 25.008 1.00 89.75 75 PRO A CA 1
ATOM 563 C C . PRO A 1 75 ? -1.520 4.732 23.633 1.00 89.75 75 PRO A C 1
ATOM 565 O O . PRO A 1 75 ? -1.600 3.995 22.651 1.00 89.75 75 PRO A O 1
ATOM 568 N N . ASP A 1 76 ? -1.027 5.971 23.578 1.00 88.62 76 ASP A N 1
ATOM 569 C CA . ASP A 1 76 ? -0.481 6.635 22.381 1.00 88.62 76 ASP A CA 1
ATOM 570 C C . ASP A 1 76 ? -1.276 6.361 21.079 1.00 88.62 76 ASP A C 1
ATOM 572 O O . ASP A 1 76 ? -0.768 5.756 20.128 1.00 88.62 76 ASP A O 1
ATOM 576 N N . PRO A 1 77 ? -2.564 6.745 21.030 1.00 92.88 77 PRO A N 1
ATOM 577 C CA . PRO A 1 77 ? -3.453 6.379 19.938 1.00 92.88 77 PRO A CA 1
ATOM 578 C C . PRO A 1 77 ? -3.138 7.174 18.670 1.00 92.88 77 PRO A C 1
ATOM 580 O O . PRO A 1 77 ? -3.138 8.412 18.668 1.00 92.88 77 PRO A O 1
ATOM 583 N N . HIS A 1 78 ? -2.949 6.457 17.567 1.00 93.38 78 HIS A N 1
ATOM 584 C CA . HIS A 1 78 ? -2.646 7.036 16.265 1.00 93.38 78 HIS A CA 1
ATOM 585 C C . HIS A 1 78 ? -3.666 6.624 15.210 1.00 93.38 78 HIS A C 1
ATOM 587 O O . HIS A 1 78 ? -4.109 5.478 15.144 1.00 93.38 78 HIS A O 1
ATOM 593 N N . VAL A 1 79 ? -3.999 7.570 14.337 1.00 93.69 79 VAL A N 1
ATOM 594 C CA . VAL A 1 79 ? -4.708 7.302 13.090 1.00 93.69 79 VAL A CA 1
ATOM 595 C C . VAL A 1 79 ? -3.678 7.129 11.987 1.00 93.69 79 VAL A C 1
ATOM 597 O O . VAL A 1 79 ? -2.919 8.050 11.677 1.00 93.69 79 VAL A O 1
ATOM 600 N N . ILE A 1 80 ? -3.672 5.951 11.377 1.00 93.31 80 ILE A N 1
ATOM 601 C CA . ILE A 1 80 ? -2.804 5.621 10.250 1.00 93.31 80 ILE A CA 1
ATOM 602 C C . ILE A 1 80 ? -3.662 5.573 9.002 1.00 93.31 80 ILE A C 1
ATOM 604 O O . ILE A 1 80 ? -4.723 4.950 8.980 1.00 93.31 80 ILE A O 1
ATOM 608 N N . THR A 1 81 ? -3.198 6.248 7.956 1.00 93.44 81 THR A N 1
ATOM 609 C CA . THR A 1 81 ? -3.837 6.200 6.643 1.00 93.44 81 THR A CA 1
ATOM 610 C C . THR A 1 81 ? -2.955 5.408 5.694 1.00 93.44 81 THR A C 1
ATOM 612 O O . THR A 1 81 ? -1.830 5.805 5.394 1.00 93.44 81 THR A O 1
ATOM 615 N N . ILE A 1 82 ? -3.490 4.294 5.215 1.00 94.75 82 ILE A N 1
ATOM 616 C CA . ILE A 1 82 ? -2.903 3.444 4.191 1.00 94.75 82 ILE A CA 1
ATOM 617 C C . ILE A 1 82 ? -3.644 3.736 2.890 1.00 94.75 82 ILE A C 1
ATOM 619 O O . ILE A 1 82 ? -4.869 3.674 2.831 1.00 94.75 82 ILE A O 1
ATOM 623 N N . LEU A 1 83 ? -2.910 4.054 1.833 1.00 94.38 83 LEU A N 1
ATOM 624 C CA . LEU A 1 83 ? -3.466 4.280 0.508 1.00 94.38 83 LEU A CA 1
ATOM 625 C C . LEU A 1 83 ? -3.005 3.173 -0.419 1.00 94.38 83 LEU A C 1
ATOM 627 O O . LEU A 1 83 ? -1.827 3.098 -0.772 1.00 94.38 83 LEU A O 1
ATOM 631 N N . ILE A 1 84 ? -3.944 2.343 -0.852 1.00 95.31 84 ILE A N 1
ATOM 632 C CA . ILE A 1 84 ? -3.686 1.344 -1.884 1.00 95.31 84 ILE A CA 1
ATOM 633 C C . ILE A 1 84 ? -4.024 1.976 -3.228 1.00 95.31 84 ILE A C 1
ATOM 635 O O . ILE A 1 84 ? -5.171 2.345 -3.488 1.00 95.31 84 ILE A O 1
ATOM 639 N N . ARG A 1 85 ? -3.026 2.114 -4.099 1.00 95.12 85 ARG A N 1
ATOM 640 C CA . ARG A 1 85 ? -3.178 2.762 -5.400 1.00 95.12 85 ARG A CA 1
ATOM 641 C C . ARG A 1 85 ? -2.733 1.850 -6.527 1.00 95.12 85 ARG A C 1
ATOM 643 O O . ARG A 1 85 ? -1.614 1.349 -6.524 1.00 95.12 85 ARG A O 1
ATOM 650 N N . ASN A 1 86 ? -3.556 1.716 -7.561 1.00 95.25 86 ASN A N 1
ATOM 651 C CA . ASN A 1 86 ? -3.106 1.099 -8.807 1.00 95.25 86 ASN A CA 1
ATOM 652 C C . ASN A 1 86 ? -2.343 2.128 -9.655 1.00 95.25 86 ASN A C 1
ATOM 654 O O . ASN A 1 86 ? -2.937 3.002 -10.298 1.00 95.25 86 ASN A O 1
ATOM 658 N N . THR A 1 87 ? -1.016 2.013 -9.650 1.00 92.94 87 THR A N 1
ATOM 659 C CA . THR A 1 87 ? -0.085 2.845 -10.427 1.00 92.94 87 THR A CA 1
ATOM 660 C C . THR A 1 87 ? 0.279 2.220 -11.780 1.00 92.94 87 THR A C 1
ATOM 662 O O . THR A 1 87 ? 0.987 2.837 -12.578 1.00 92.94 87 THR A O 1
ATOM 665 N N . GLY A 1 88 ? -0.229 1.019 -12.070 1.00 90.69 88 GLY A N 1
ATOM 666 C CA . GLY A 1 88 ? -0.037 0.311 -13.330 1.00 90.69 88 GLY A CA 1
ATOM 667 C C . GLY A 1 88 ? -0.864 0.854 -14.501 1.00 90.69 88 GLY A C 1
ATOM 668 O O . GLY A 1 88 ? -1.687 1.771 -14.394 1.00 90.69 88 GLY A O 1
ATOM 669 N N . ARG A 1 89 ? -0.645 0.258 -15.679 1.00 89.62 89 ARG A N 1
ATOM 670 C CA . ARG A 1 89 ? -1.369 0.603 -16.917 1.00 89.62 89 ARG A CA 1
ATOM 671 C C . ARG A 1 89 ? -2.730 -0.084 -17.026 1.00 89.62 89 ARG A C 1
ATOM 673 O O . ARG A 1 89 ? -3.616 0.452 -17.690 1.00 89.62 89 ARG A O 1
ATOM 680 N N . HIS A 1 90 ? -2.897 -1.227 -16.372 1.00 93.94 90 HIS A N 1
ATOM 681 C CA . HIS A 1 90 ? -4.112 -2.034 -16.384 1.00 93.94 90 HIS A CA 1
ATOM 682 C C . HIS A 1 90 ? -4.717 -2.157 -14.984 1.00 93.94 90 HIS A C 1
ATOM 684 O O . HIS A 1 90 ? -4.034 -1.984 -13.976 1.00 93.94 90 HIS A O 1
ATOM 690 N N . ALA A 1 91 ? -6.013 -2.464 -14.932 1.00 95.44 91 ALA A N 1
ATOM 691 C CA . ALA A 1 91 ? -6.665 -2.848 -13.688 1.00 95.44 91 ALA A CA 1
ATOM 692 C C . ALA A 1 91 ? -6.056 -4.151 -13.134 1.00 95.44 91 ALA A C 1
ATOM 694 O O . ALA A 1 91 ? -5.594 -5.004 -13.901 1.00 95.44 91 ALA A O 1
ATOM 695 N N . VAL A 1 92 ? -6.082 -4.291 -11.812 1.00 96.12 92 VAL A N 1
ATOM 696 C CA . VAL A 1 92 ? -5.785 -5.547 -11.118 1.00 96.12 92 VAL A CA 1
ATOM 697 C C . VAL A 1 92 ? -7.127 -6.179 -10.798 1.00 96.12 92 VAL A C 1
ATOM 699 O O . VAL A 1 92 ? -7.885 -5.633 -10.005 1.00 96.12 92 VAL A O 1
ATOM 702 N N . ALA A 1 93 ? -7.469 -7.249 -11.506 1.00 95.38 93 ALA A N 1
ATOM 703 C CA . ALA A 1 93 ? -8.740 -7.938 -11.319 1.00 95.38 93 ALA A CA 1
ATOM 704 C C . ALA A 1 93 ? -8.679 -8.868 -10.099 1.00 95.38 93 ALA A C 1
ATOM 706 O O . ALA A 1 93 ? -7.586 -9.269 -9.696 1.00 95.38 93 ALA A O 1
ATOM 707 N N . SER A 1 94 ? -9.832 -9.229 -9.533 1.00 94.56 94 SER A N 1
ATOM 708 C CA . SER A 1 94 ? -9.905 -10.120 -8.366 1.00 94.56 94 SER A CA 1
ATOM 709 C C . SER A 1 94 ? -9.232 -11.475 -8.616 1.00 94.56 94 SER A C 1
ATOM 711 O O . SER A 1 94 ? -8.667 -12.055 -7.699 1.00 94.56 94 SER A O 1
ATOM 713 N N . GLU A 1 95 ? -9.214 -11.958 -9.861 1.00 95.31 95 GLU A N 1
ATOM 714 C CA . GLU A 1 95 ? -8.570 -13.219 -10.253 1.00 95.31 95 GLU A CA 1
ATOM 715 C C . GLU A 1 95 ? -7.036 -13.141 -10.254 1.00 95.31 95 GLU A C 1
ATOM 717 O O . GLU A 1 95 ? -6.367 -14.157 -10.410 1.00 95.31 95 GLU A O 1
ATOM 722 N N . GLN A 1 96 ? -6.456 -11.942 -10.132 1.00 94.94 96 GLN A N 1
ATOM 723 C CA . GLN A 1 96 ? -5.006 -11.774 -10.003 1.00 94.94 96 GLN A CA 1
ATOM 724 C C . GLN A 1 96 ? -4.515 -12.025 -8.576 1.00 94.94 96 GLN A C 1
ATOM 726 O O . GLN A 1 96 ? -3.308 -12.126 -8.379 1.00 94.94 96 GLN A O 1
ATOM 731 N N . PHE A 1 97 ? -5.420 -12.131 -7.601 1.00 95.56 97 PHE A N 1
ATOM 732 C CA . PHE A 1 97 ? -5.102 -12.570 -6.248 1.00 95.56 97 PHE A CA 1
ATOM 733 C C . PHE A 1 97 ? -4.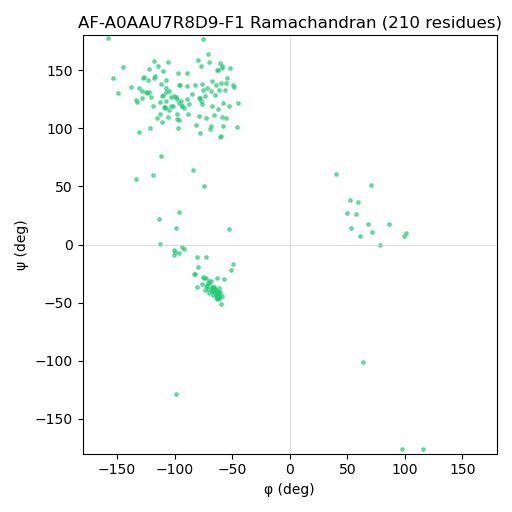978 -14.092 -6.260 1.00 95.56 97 PHE A C 1
ATOM 735 O O . PHE A 1 97 ? -5.956 -14.814 -6.468 1.00 95.56 97 PHE A O 1
ATOM 742 N N . ASP A 1 98 ? -3.759 -14.580 -6.072 1.00 95.56 98 ASP A N 1
ATOM 743 C CA . ASP A 1 98 ? -3.431 -15.992 -6.159 1.00 95.56 98 ASP A CA 1
ATOM 744 C C . ASP A 1 98 ? -4.192 -16.778 -5.089 1.00 95.56 98 ASP A C 1
ATOM 746 O O . ASP A 1 98 ? -4.027 -16.562 -3.884 1.00 95.56 98 ASP A O 1
ATOM 750 N N . GLN A 1 99 ? -5.058 -17.679 -5.551 1.00 93.75 99 GLN A N 1
ATOM 751 C CA . GLN A 1 99 ? -5.980 -18.459 -4.720 1.00 93.75 99 GLN A CA 1
ATOM 752 C C . GLN A 1 99 ? -6.927 -17.595 -3.864 1.00 93.75 99 GLN A C 1
ATOM 754 O O . GLN A 1 99 ? -7.383 -18.033 -2.811 1.00 93.75 99 GLN A O 1
ATOM 759 N N . GLY A 1 100 ? -7.222 -16.364 -4.297 1.00 92.75 100 GLY A N 1
ATOM 760 C CA . GLY A 1 100 ? -8.083 -15.436 -3.559 1.00 92.75 100 GLY A CA 1
ATOM 761 C C . GLY A 1 100 ? -7.470 -14.927 -2.251 1.00 92.75 100 GLY A C 1
ATOM 762 O O . GLY A 1 100 ? -8.200 -14.439 -1.392 1.00 92.75 100 GLY A O 1
ATOM 763 N N . ARG A 1 101 ? -6.148 -15.050 -2.076 1.00 95.56 101 ARG A N 1
ATOM 764 C CA . ARG A 1 101 ? -5.454 -14.590 -0.869 1.00 95.56 101 ARG A CA 1
ATOM 765 C C . ARG A 1 101 ? -5.320 -13.067 -0.869 1.00 95.56 101 ARG A C 1
ATOM 767 O O . ARG A 1 101 ? -4.919 -12.520 -1.896 1.00 95.56 101 ARG A O 1
ATOM 774 N N . PRO A 1 102 ? -5.632 -12.381 0.243 1.00 96.56 102 PRO A N 1
ATOM 775 C CA . PRO A 1 102 ? -5.542 -10.931 0.314 1.00 96.56 102 PRO A CA 1
ATOM 776 C C . PRO A 1 102 ? -4.086 -10.450 0.313 1.00 96.56 102 PRO A C 1
ATOM 778 O O . PRO A 1 102 ? -3.145 -11.198 0.576 1.00 96.56 102 PRO A O 1
ATOM 781 N N . LEU A 1 103 ? -3.927 -9.162 0.035 1.00 96.06 103 LEU A N 1
ATOM 782 C CA . LEU A 1 103 ? -2.719 -8.399 0.310 1.00 96.06 103 LEU A CA 1
ATOM 783 C C . LEU A 1 103 ? -2.685 -8.068 1.804 1.00 96.06 103 LEU A C 1
ATOM 785 O O . LEU A 1 103 ? -3.621 -7.436 2.292 1.00 96.06 103 LEU A O 1
ATOM 789 N N . THR A 1 104 ? -1.626 -8.446 2.514 1.00 97.44 104 THR A N 1
ATOM 790 C CA . THR A 1 104 ? -1.533 -8.241 3.966 1.00 97.44 104 THR A CA 1
ATOM 791 C C . THR A 1 104 ? -0.446 -7.230 4.294 1.00 97.44 104 THR A C 1
ATOM 793 O O . THR A 1 104 ? 0.717 -7.414 3.935 1.00 97.44 104 THR A O 1
ATOM 796 N N . ILE A 1 105 ? -0.835 -6.162 4.984 1.00 96.81 105 ILE A N 1
ATOM 797 C CA . ILE A 1 105 ? 0.048 -5.096 5.451 1.00 96.81 105 ILE A CA 1
ATOM 798 C C . ILE A 1 105 ? 0.105 -5.198 6.971 1.00 96.81 105 ILE A C 1
ATOM 800 O O . ILE A 1 105 ? -0.863 -4.843 7.643 1.00 96.81 105 ILE A O 1
ATOM 804 N N . ASP A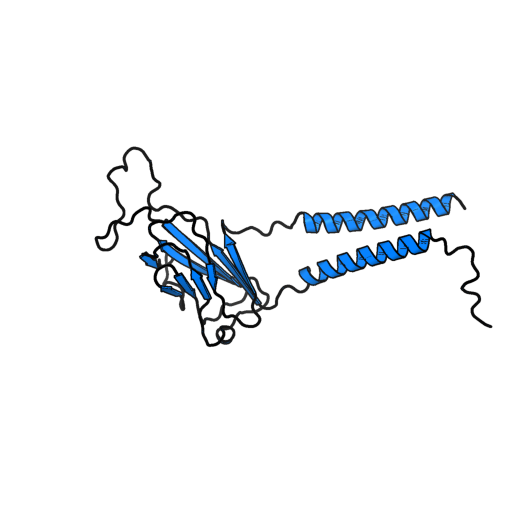 1 106 ? 1.217 -5.689 7.507 1.00 96.50 106 ASP A N 1
ATOM 805 C CA . ASP A 1 106 ? 1.430 -5.756 8.950 1.00 96.50 106 ASP A CA 1
ATOM 806 C C . ASP A 1 106 ? 2.048 -4.450 9.443 1.00 96.50 106 ASP A C 1
ATOM 808 O O . ASP A 1 106 ? 3.117 -4.035 8.988 1.00 96.50 106 ASP A O 1
ATOM 812 N N . LEU A 1 107 ? 1.343 -3.793 10.359 1.00 94.56 107 LEU A N 1
ATOM 813 C CA . LEU A 1 107 ? 1.763 -2.536 10.959 1.00 94.56 107 LEU A CA 1
ATOM 814 C C . LEU A 1 107 ? 2.555 -2.735 12.252 1.00 94.56 107 LEU A C 1
ATOM 816 O O . LEU A 1 107 ? 2.955 -1.740 12.845 1.00 94.56 107 LEU A O 1
ATOM 820 N N . GLN A 1 108 ? 2.716 -3.977 12.732 1.00 94.31 108 GLN A N 1
ATOM 821 C CA . GLN A 1 108 ? 3.388 -4.324 13.996 1.00 94.31 108 GLN A CA 1
ATOM 822 C C . GLN A 1 108 ? 2.862 -3.582 15.240 1.00 94.31 108 GLN A C 1
ATOM 824 O O . GLN A 1 108 ? 3.483 -3.595 16.300 1.00 94.31 108 GLN A O 1
ATOM 829 N N . SER A 1 109 ? 1.700 -2.945 15.125 1.00 93.75 109 SER A N 1
ATOM 830 C CA . SER A 1 109 ? 1.052 -2.156 16.163 1.00 93.75 109 SER A CA 1
ATOM 831 C C . SER A 1 109 ? -0.407 -2.607 16.249 1.00 93.75 109 SER A C 1
ATOM 833 O O . SER A 1 109 ? -1.035 -2.820 15.203 1.00 93.75 109 SER A O 1
ATOM 835 N N . PRO A 1 110 ? -0.954 -2.825 17.461 1.00 95.06 110 PRO A N 1
ATOM 836 C CA . PRO A 1 110 ? -2.317 -3.312 17.621 1.00 95.06 110 PRO A CA 1
ATOM 837 C C . PRO A 1 110 ? -3.335 -2.385 16.957 1.00 95.06 110 PRO A C 1
ATOM 839 O O . PRO A 1 110 ? -3.451 -1.208 17.301 1.00 95.06 110 PRO A O 1
ATOM 842 N N . ILE A 1 111 ? -4.112 -2.927 16.019 1.00 95.69 111 ILE A N 1
ATOM 843 C CA . ILE A 1 111 ? -5.167 -2.179 15.348 1.00 95.69 111 ILE A CA 1
ATOM 844 C C . ILE A 1 111 ? -6.451 -2.319 16.158 1.00 95.69 111 ILE A C 1
ATOM 846 O O . ILE A 1 111 ? -7.085 -3.370 16.228 1.00 95.69 111 ILE A O 1
ATOM 850 N N . GLU A 1 112 ? -6.874 -1.210 16.744 1.00 95.31 112 GLU A N 1
ATOM 851 C CA . GLU A 1 112 ? -8.070 -1.135 17.570 1.00 95.31 112 GLU A CA 1
ATOM 852 C C . GLU A 1 112 ? -9.333 -1.030 16.707 1.00 95.31 112 GLU A C 1
ATOM 854 O O . GLU A 1 112 ? -10.390 -1.570 17.056 1.00 95.31 112 GLU A O 1
ATOM 859 N N . ALA A 1 113 ? -9.271 -0.308 15.585 1.00 93.81 113 ALA A N 1
ATOM 860 C CA . ALA A 1 113 ? -10.434 -0.093 14.730 1.00 93.81 113 ALA A CA 1
ATOM 861 C C . ALA A 1 113 ? -10.081 0.178 13.269 1.00 93.81 113 ALA A C 1
ATOM 863 O O . ALA A 1 113 ? -9.184 0.962 12.982 1.00 93.81 113 ALA A O 1
ATOM 864 N N . LEU A 1 114 ? -10.902 -0.347 12.359 1.00 94.12 114 LEU A N 1
ATOM 865 C CA . LEU A 1 114 ? -11.049 0.212 11.019 1.00 94.12 114 LEU A CA 1
ATOM 866 C C . LEU A 1 114 ? -11.952 1.452 11.100 1.00 94.12 114 LEU A C 1
ATOM 868 O O . LEU A 1 114 ? -13.056 1.388 11.648 1.00 94.12 114 LEU A O 1
ATOM 872 N N . LEU A 1 115 ? -11.468 2.581 10.596 1.00 91.88 115 LEU A N 1
ATOM 873 C CA . LEU A 1 115 ? -12.190 3.846 10.554 1.00 91.88 115 LEU A CA 1
ATOM 874 C C . LEU A 1 115 ? -12.858 4.012 9.189 1.00 91.88 115 LEU A C 1
ATOM 876 O O . LEU A 1 115 ? -12.267 3.739 8.144 1.00 91.88 115 LEU A O 1
ATOM 880 N N . ASN A 1 116 ? -14.101 4.486 9.202 1.00 84.06 116 ASN A N 1
ATOM 881 C CA . ASN A 1 116 ? -14.820 4.816 7.979 1.00 84.06 116 ASN A CA 1
ATOM 882 C C . ASN A 1 116 ? -14.411 6.218 7.501 1.00 84.06 116 ASN A C 1
ATOM 884 O O . ASN A 1 116 ? -14.346 7.133 8.328 1.00 84.06 116 ASN A O 1
ATOM 888 N N . PRO A 1 117 ? -14.187 6.425 6.191 1.00 72.00 117 PRO A N 1
ATOM 889 C CA . PRO A 1 117 ? -13.951 7.759 5.660 1.00 72.00 117 PRO A CA 1
ATOM 890 C C . PRO A 1 117 ? -15.174 8.659 5.892 1.00 72.00 117 PRO A C 1
ATOM 892 O O . PRO A 1 117 ? -16.320 8.197 5.912 1.00 72.00 117 PRO A O 1
ATOM 895 N N . ALA A 1 118 ? -14.937 9.964 6.045 1.00 57.97 118 ALA A N 1
ATOM 896 C CA . ALA A 1 118 ? -16.004 10.943 6.224 1.00 57.97 118 ALA A CA 1
ATOM 897 C C . ALA A 1 118 ? -16.972 10.905 5.024 1.00 57.97 118 ALA A C 1
ATOM 899 O O . ALA A 1 118 ? -16.613 11.304 3.918 1.00 57.97 118 ALA A O 1
ATOM 900 N N . GLY A 1 119 ? -18.196 10.410 5.247 1.00 61.00 119 GLY A N 1
ATOM 901 C CA . GLY A 1 119 ? -19.256 10.343 4.235 1.00 61.00 119 GLY A CA 1
ATOM 902 C C . GLY A 1 119 ? -19.491 8.978 3.575 1.00 61.00 119 GLY A C 1
ATOM 903 O O . GLY A 1 119 ? -20.253 8.922 2.612 1.00 61.00 119 GLY A O 1
ATOM 904 N N . GLY A 1 120 ? -18.897 7.880 4.061 1.00 63.75 120 GLY A N 1
ATOM 905 C CA . GLY A 1 120 ? -19.107 6.565 3.445 1.00 63.75 120 GLY A CA 1
ATOM 906 C C . GLY A 1 120 ? -18.831 5.359 4.340 1.00 63.75 120 GLY A C 1
ATOM 907 O O . GLY A 1 120 ? -18.439 5.485 5.497 1.00 63.75 120 GLY A O 1
ATOM 908 N N . GLN A 1 121 ? -19.068 4.172 3.782 1.00 70.56 121 GLN A N 1
ATOM 909 C CA . GLN A 1 121 ? -18.635 2.897 4.356 1.00 70.56 121 GLN A CA 1
ATOM 910 C C . GLN A 1 121 ? -17.137 2.689 4.098 1.00 70.56 121 GLN A C 1
ATOM 912 O O . GLN A 1 121 ? -16.594 3.216 3.122 1.00 70.56 121 GLN A O 1
ATOM 917 N N . ALA A 1 122 ? -16.472 1.921 4.965 1.00 73.25 122 ALA A N 1
ATOM 918 C CA . ALA A 1 122 ? -15.133 1.412 4.692 1.00 73.25 122 ALA A CA 1
ATOM 919 C C . ALA A 1 122 ? -15.086 0.703 3.324 1.00 73.25 122 ALA A C 1
ATOM 921 O O . ALA A 1 122 ? -16.109 0.164 2.882 1.00 73.25 122 ALA A O 1
ATOM 922 N N . PRO A 1 123 ? -13.921 0.688 2.651 1.00 80.94 123 PRO A N 1
ATOM 923 C CA . PRO A 1 123 ? -13.779 -0.031 1.396 1.00 80.94 123 PRO A CA 1
ATOM 924 C C . PRO A 1 123 ? -14.170 -1.500 1.575 1.00 80.94 123 PRO A C 1
ATOM 926 O O . PRO A 1 123 ? -13.827 -2.124 2.584 1.00 80.94 123 PRO A O 1
ATOM 929 N N . SER A 1 124 ? -14.881 -2.052 0.592 1.00 84.38 124 SER A N 1
ATOM 930 C CA . SER A 1 124 ? -15.114 -3.491 0.535 1.00 84.38 124 SER A CA 1
ATOM 931 C C . SER A 1 124 ? -13.781 -4.242 0.466 1.00 84.38 124 SER A C 1
ATOM 933 O O . SER A 1 124 ? -12.748 -3.694 0.078 1.00 84.38 124 SER A O 1
ATOM 935 N N . GLY A 1 125 ? -13.785 -5.485 0.950 1.00 89.12 125 GLY A N 1
ATOM 936 C CA . GLY A 1 125 ? -12.596 -6.336 0.920 1.00 89.12 125 GLY A CA 1
ATOM 937 C C . GLY A 1 125 ? -11.479 -5.929 1.884 1.00 89.12 125 GLY A C 1
ATOM 938 O O . GLY A 1 125 ? -10.392 -6.480 1.769 1.00 89.12 125 GLY A O 1
ATOM 939 N N . VAL A 1 126 ? -11.712 -4.997 2.817 1.00 95.00 126 VAL A N 1
ATOM 940 C CA . VAL A 1 126 ? -10.756 -4.672 3.888 1.00 95.00 126 VAL A CA 1
ATOM 941 C C . VAL A 1 126 ? -11.145 -5.395 5.170 1.00 95.00 126 VAL A C 1
ATOM 943 O O . VAL A 1 126 ? -12.256 -5.233 5.676 1.00 95.00 126 VAL A O 1
ATOM 946 N N . VAL A 1 127 ? -10.206 -6.154 5.723 1.00 95.06 127 VAL A N 1
ATOM 947 C CA . VAL A 1 127 ? -10.335 -6.840 7.011 1.00 95.06 127 VAL A CA 1
ATOM 948 C C . VAL A 1 127 ? -9.137 -6.471 7.879 1.00 95.06 127 VAL A C 1
ATOM 950 O O . VAL A 1 127 ? -8.030 -6.289 7.382 1.00 95.06 127 VAL A O 1
ATOM 953 N N . VAL A 1 128 ? -9.364 -6.325 9.181 1.00 95.56 128 VAL A N 1
ATOM 954 C CA . VAL A 1 128 ? -8.310 -6.061 10.164 1.00 95.56 128 VAL A CA 1
ATOM 955 C C . VAL A 1 128 ? -8.149 -7.292 11.046 1.00 95.56 128 VAL A C 1
ATOM 957 O O . VAL A 1 128 ? -9.128 -7.759 11.629 1.00 95.56 128 VAL A O 1
ATOM 960 N N . GLU A 1 129 ? -6.918 -7.780 11.171 1.00 95.25 129 GLU A N 1
ATOM 961 C CA . GLU A 1 129 ? -6.560 -8.964 11.954 1.00 95.25 129 GLU A CA 1
ATOM 962 C C . GLU A 1 129 ? -5.373 -8.644 12.870 1.00 95.25 129 GLU A C 1
ATOM 964 O O . GLU A 1 129 ? -4.216 -8.672 12.457 1.00 95.25 129 GLU A O 1
ATOM 969 N N . GLY A 1 130 ? -5.657 -8.309 14.132 1.00 95.06 130 GLY A N 1
ATOM 970 C CA . GLY A 1 130 ? -4.624 -7.978 15.118 1.00 95.06 130 GLY A CA 1
ATOM 971 C C . GLY A 1 130 ? -3.836 -6.724 14.731 1.00 95.06 130 GLY A C 1
ATOM 972 O O . GLY A 1 130 ? -4.309 -5.611 14.941 1.00 95.06 130 GLY A O 1
ATOM 973 N N . THR A 1 131 ? -2.636 -6.910 14.186 1.00 96.12 131 THR A N 1
ATOM 974 C CA . THR A 1 131 ? -1.730 -5.844 13.716 1.00 96.12 131 THR A CA 1
ATOM 975 C C . THR A 1 131 ? -1.761 -5.651 12.199 1.00 96.12 131 THR A C 1
ATOM 977 O O . THR A 1 131 ? -1.124 -4.740 11.671 1.00 96.12 131 THR A O 1
ATOM 980 N N . SER A 1 132 ? -2.498 -6.505 11.486 1.00 97.00 132 SER A N 1
ATOM 981 C CA . SER A 1 132 ? -2.487 -6.577 10.030 1.00 97.00 132 SER A CA 1
ATOM 982 C C . SER A 1 132 ? -3.755 -6.013 9.39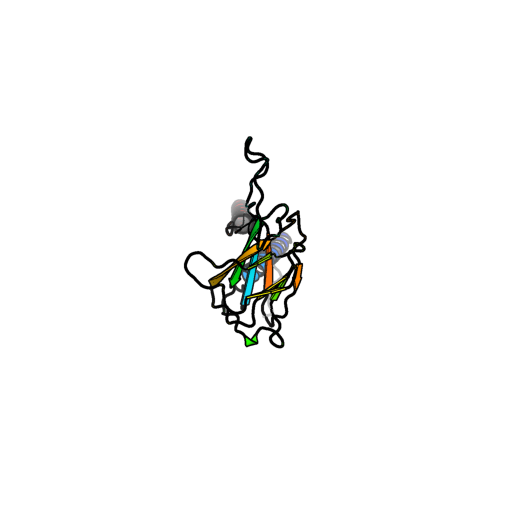7 1.00 97.00 132 SER A C 1
ATOM 984 O O . SER A 1 132 ? -4.872 -6.231 9.871 1.00 97.00 132 SER A O 1
ATOM 986 N N . VAL A 1 133 ? -3.577 -5.317 8.276 1.00 96.69 133 VAL A N 1
ATOM 987 C CA . VAL A 1 133 ? -4.641 -4.888 7.366 1.00 96.69 133 VAL A CA 1
ATOM 988 C C . VAL A 1 133 ? -4.604 -5.775 6.129 1.00 96.69 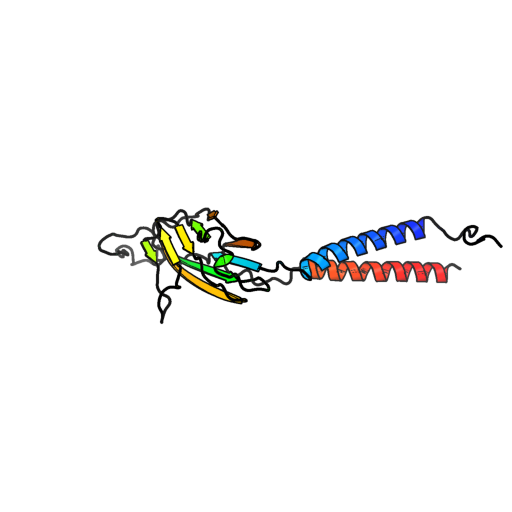133 VAL A C 1
ATOM 990 O O . VAL A 1 133 ? -3.641 -5.746 5.363 1.00 96.69 133 VAL A O 1
ATOM 993 N N . CYS A 1 134 ? -5.665 -6.544 5.923 1.00 97.06 134 CYS A N 1
ATOM 994 C CA . CYS A 1 134 ? -5.849 -7.437 4.787 1.00 97.06 134 CYS A CA 1
ATOM 995 C C . CYS A 1 134 ? -6.762 -6.768 3.753 1.00 97.06 134 CYS A C 1
ATOM 997 O O . CYS A 1 134 ? -7.858 -6.325 4.094 1.00 97.06 134 CYS A O 1
ATOM 999 N N . PHE A 1 135 ? -6.330 -6.699 2.493 1.00 96.44 135 PHE A N 1
ATOM 1000 C CA . PHE A 1 135 ? -7.102 -6.130 1.389 1.00 96.44 135 PHE A CA 1
ATOM 1001 C C . PHE A 1 135 ? -7.289 -7.125 0.236 1.00 96.44 135 PHE A C 1
ATOM 1003 O O . PHE A 1 135 ? -6.321 -7.676 -0.291 1.00 96.44 135 PHE A O 1
ATOM 1010 N N . GLY A 1 136 ? -8.531 -7.277 -0.218 1.00 92.50 136 GLY A N 1
ATOM 1011 C CA . GLY A 1 136 ? -8.917 -8.099 -1.363 1.00 92.50 136 GLY A CA 1
ATOM 1012 C C . GLY A 1 136 ? -9.436 -9.490 -0.977 1.00 92.50 136 GLY A C 1
ATOM 1013 O O . GLY A 1 136 ? -9.590 -9.785 0.208 1.00 92.50 136 GLY A O 1
ATOM 1014 N N . PRO A 1 137 ? -9.732 -10.354 -1.965 1.00 94.25 137 PRO A N 1
ATOM 1015 C CA . PRO A 1 137 ? -9.573 -10.152 -3.410 1.00 94.25 137 PRO A CA 1
ATOM 1016 C C . PRO A 1 137 ? -10.660 -9.243 -4.020 1.00 94.25 137 PRO A C 1
ATOM 1018 O O . PRO A 1 137 ? -11.847 -9.559 -3.987 1.00 94.25 137 PRO A O 1
ATOM 1021 N N . GLU A 1 138 ? -10.258 -8.121 -4.630 1.00 94.38 138 GLU A N 1
ATOM 1022 C CA . GLU A 1 138 ? -11.173 -7.148 -5.256 1.00 94.38 138 GLU A CA 1
ATOM 1023 C C . GLU A 1 138 ? -10.568 -6.499 -6.520 1.00 94.38 138 GLU A C 1
ATOM 1025 O O . GLU A 1 138 ? -9.352 -6.351 -6.643 1.00 94.38 138 GLU A O 1
ATOM 1030 N N . LEU A 1 139 ? -11.418 -6.072 -7.465 1.00 95.12 139 LEU A N 1
ATOM 1031 C CA . LEU A 1 139 ? -11.015 -5.296 -8.639 1.00 95.12 139 LEU A CA 1
ATOM 1032 C C . LEU A 1 139 ? -10.485 -3.909 -8.241 1.00 95.12 139 LEU A C 1
ATOM 1034 O O . LEU A 1 139 ? -11.252 -3.002 -7.917 1.00 95.12 139 LEU A O 1
ATOM 1038 N N . VAL A 1 140 ? -9.184 -3.693 -8.430 1.00 95.81 140 VAL A N 1
ATOM 1039 C CA . VAL A 1 140 ? -8.556 -2.371 -8.330 1.00 95.81 140 VAL A CA 1
ATOM 1040 C C . VAL A 1 140 ? -8.420 -1.767 -9.726 1.00 95.81 140 VAL A C 1
ATOM 1042 O O . VAL A 1 140 ? -7.508 -2.093 -10.502 1.00 95.81 140 VAL A O 1
ATOM 1045 N N . ARG A 1 141 ? -9.336 -0.860 -10.076 1.00 96.19 141 ARG A N 1
ATOM 1046 C CA . ARG A 1 141 ? -9.344 -0.177 -11.376 1.00 96.19 141 ARG A CA 1
ATOM 1047 C C . ARG A 1 141 ? -8.066 0.632 -11.580 1.00 96.19 141 ARG A C 1
ATOM 1049 O O . ARG A 1 141 ? -7.392 1.060 -10.645 1.00 96.19 141 ARG A O 1
ATOM 1056 N N . ARG A 1 142 ? -7.731 0.875 -12.845 1.00 93.94 142 ARG A N 1
ATOM 1057 C CA . ARG A 1 142 ? -6.588 1.716 -13.214 1.00 93.94 142 ARG A CA 1
ATOM 1058 C C . ARG A 1 142 ? -6.725 3.102 -12.566 1.00 93.94 142 ARG A C 1
ATOM 1060 O O . ARG A 1 142 ? -7.782 3.714 -12.691 1.00 93.94 142 ARG A O 1
ATOM 1067 N N . LYS A 1 143 ? -5.647 3.607 -11.948 1.00 91.12 143 LYS A N 1
ATOM 1068 C CA . LYS A 1 143 ? -5.607 4.886 -11.207 1.00 91.12 143 LYS A CA 1
ATOM 1069 C C . LYS A 1 143 ? -6.559 4.963 -10.001 1.00 91.12 143 LYS A C 1
ATOM 1071 O O . LYS A 1 143 ? -6.684 6.043 -9.435 1.00 91.12 143 LYS A O 1
ATOM 1076 N N . GLN A 1 144 ? -7.216 3.868 -9.614 1.00 94.12 144 GLN A N 1
ATOM 1077 C CA . GLN A 1 144 ? -8.029 3.847 -8.403 1.00 94.12 144 GLN A CA 1
ATOM 1078 C C . GLN A 1 144 ? -7.125 3.984 -7.183 1.00 94.12 144 GLN A C 1
ATOM 1080 O O . GLN A 1 144 ? -6.034 3.408 -7.137 1.00 94.12 144 GLN A O 1
ATOM 1085 N N . GLU A 1 145 ? -7.614 4.748 -6.219 1.00 93.38 145 GLU A N 1
ATOM 1086 C CA . GLU A 1 145 ? -7.013 4.942 -4.912 1.00 93.38 145 GLU A CA 1
ATOM 1087 C C . GLU A 1 145 ? -8.036 4.515 -3.863 1.00 93.38 145 GLU A C 1
ATOM 1089 O O . GLU A 1 145 ? -9.212 4.873 -3.953 1.00 93.38 145 GLU A O 1
ATOM 1094 N N . ILE A 1 146 ? -7.595 3.689 -2.921 1.00 93.81 146 ILE A N 1
ATOM 1095 C CA . ILE A 1 146 ? -8.429 3.097 -1.882 1.00 93.81 146 ILE A CA 1
ATOM 1096 C C . ILE A 1 146 ? -7.839 3.530 -0.540 1.00 93.81 146 ILE A C 1
ATOM 1098 O O . ILE A 1 146 ? -6.819 2.976 -0.119 1.00 93.81 146 ILE A O 1
ATOM 1102 N N . PRO A 1 147 ? -8.432 4.548 0.108 1.00 93.56 147 PRO A N 1
ATOM 1103 C CA . PRO A 1 147 ? -7.997 4.980 1.419 1.00 93.56 147 PRO A CA 1
ATOM 1104 C C . PRO A 1 147 ? -8.534 4.051 2.501 1.00 93.56 147 PRO A C 1
ATOM 1106 O O . PRO A 1 147 ? -9.737 3.823 2.613 1.00 93.56 147 PRO A O 1
ATOM 1109 N N . ILE A 1 148 ? -7.620 3.549 3.319 1.00 94.56 148 ILE A N 1
ATOM 1110 C CA . ILE A 1 148 ? -7.896 2.726 4.486 1.00 94.56 148 ILE A CA 1
ATOM 1111 C C . ILE A 1 148 ? -7.370 3.486 5.694 1.00 94.56 148 ILE A C 1
ATOM 1113 O O . ILE A 1 148 ? -6.183 3.796 5.776 1.00 94.56 148 ILE A O 1
ATOM 1117 N N . GLN A 1 149 ? -8.257 3.813 6.624 1.00 94.44 149 GLN A N 1
ATOM 1118 C CA . GLN A 1 149 ? -7.885 4.481 7.863 1.00 94.44 149 GLN A CA 1
ATOM 1119 C C . GLN A 1 149 ? -8.048 3.509 9.013 1.00 94.44 149 GLN A C 1
ATOM 1121 O O . GLN A 1 149 ? -9.105 2.903 9.167 1.00 94.44 149 GLN A O 1
ATOM 1126 N N . VAL A 1 150 ? -7.014 3.366 9.828 1.00 95.31 150 VAL A N 1
ATOM 1127 C CA . VAL A 1 150 ? -7.050 2.513 11.010 1.00 95.31 150 VAL A CA 1
ATOM 1128 C C . VAL A 1 150 ? -6.632 3.299 12.240 1.00 95.31 150 VAL A C 1
ATOM 1130 O O . VAL A 1 150 ? -5.783 4.186 12.174 1.00 95.31 150 VAL A O 1
ATOM 1133 N N . LEU A 1 151 ? -7.267 2.984 13.362 1.00 94.94 151 LEU A N 1
ATOM 1134 C CA . LEU A 1 151 ? -6.860 3.423 14.684 1.00 94.94 151 LEU A CA 1
ATOM 1135 C C . LEU A 1 151 ? -5.973 2.337 15.275 1.00 94.94 151 LEU A C 1
ATOM 1137 O O . LEU A 1 151 ? -6.454 1.222 15.475 1.00 94.94 151 LEU A O 1
ATOM 1141 N N . ALA A 1 152 ? -4.728 2.676 15.577 1.00 94.88 152 ALA A N 1
ATOM 1142 C CA . ALA A 1 152 ? -3.817 1.799 16.294 1.00 94.88 152 ALA A CA 1
ATOM 1143 C C . ALA A 1 152 ? -3.457 2.380 17.662 1.00 94.88 152 ALA A C 1
ATOM 1145 O O . ALA A 1 152 ? -3.504 3.598 17.870 1.00 94.88 152 ALA A O 1
ATOM 1146 N N . SER A 1 153 ? -3.121 1.494 18.590 1.00 92.81 153 SER A N 1
ATOM 1147 C CA . SER A 1 153 ? -2.556 1.822 19.897 1.00 92.81 153 SER A CA 1
ATOM 1148 C C . SER A 1 153 ? -1.064 1.486 19.914 1.00 92.81 153 SER A C 1
ATOM 1150 O O . SER A 1 153 ? -0.595 0.679 19.115 1.00 92.81 153 SER A O 1
ATOM 1152 N N . GLU A 1 154 ? -0.301 2.122 20.805 1.00 89.50 154 GLU A N 1
ATOM 1153 C CA . GLU A 1 154 ? 1.130 1.813 20.993 1.00 89.50 154 GLU A CA 1
ATOM 1154 C C . GLU A 1 154 ? 1.966 2.017 19.717 1.00 89.50 154 GLU A C 1
ATOM 1156 O O . GLU A 1 154 ? 2.887 1.258 19.413 1.00 89.50 154 GLU A O 1
ATOM 1161 N N . TRP A 1 155 ? 1.631 3.040 18.930 1.00 85.06 155 TRP A N 1
ATOM 1162 C CA . TRP A 1 155 ? 2.318 3.294 17.671 1.00 85.06 155 TRP A CA 1
ATOM 1163 C C . TRP A 1 155 ? 3.729 3.856 17.906 1.00 85.06 155 TRP A C 1
ATOM 1165 O O . TRP A 1 155 ? 3.902 5.005 18.317 1.00 85.06 155 TRP A O 1
ATOM 1175 N N . GLY A 1 156 ? 4.740 3.035 17.626 1.00 80.00 156 GLY A N 1
ATOM 1176 C CA . GLY A 1 156 ? 6.154 3.405 17.682 1.00 80.00 156 GLY A CA 1
ATOM 1177 C C . GLY A 1 156 ? 6.738 3.743 16.308 1.00 80.00 156 GLY A C 1
ATOM 1178 O O . GLY A 1 156 ? 6.181 4.538 15.550 1.00 80.00 156 GLY A O 1
ATOM 1179 N N . ASP A 1 157 ? 7.869 3.110 15.994 1.00 79.19 157 ASP A N 1
ATOM 1180 C CA . ASP A 1 157 ? 8.513 3.112 14.673 1.00 79.19 157 ASP A CA 1
ATOM 1181 C C . ASP A 1 157 ? 8.415 1.700 14.064 1.00 79.19 157 ASP A C 1
ATOM 1183 O O . ASP A 1 157 ? 9.362 0.918 14.172 1.00 79.19 157 ASP A O 1
ATOM 1187 N N . PRO A 1 158 ? 7.233 1.296 13.557 1.00 77.25 158 PRO A N 1
ATOM 1188 C CA . PRO A 1 158 ? 7.022 -0.081 13.140 1.00 77.25 158 PRO A CA 1
ATOM 1189 C C . PRO A 1 158 ? 7.695 -0.392 11.802 1.00 77.25 158 PRO A C 1
ATOM 1191 O O . PRO A 1 158 ? 7.584 0.361 10.830 1.00 77.25 158 PRO A O 1
ATOM 1194 N N . GLU A 1 159 ? 8.315 -1.568 11.723 1.00 87.81 159 GLU A N 1
ATOM 1195 C CA . GLU A 1 159 ? 8.814 -2.121 10.470 1.00 87.81 159 GLU A CA 1
ATOM 1196 C C . GLU A 1 159 ? 7.635 -2.708 9.685 1.00 87.81 159 GLU A C 1
ATOM 1198 O O . GLU A 1 159 ? 7.182 -3.832 9.909 1.00 87.81 159 GLU A O 1
ATOM 1203 N N . ILE A 1 160 ? 7.088 -1.910 8.767 1.00 91.38 160 ILE A N 1
ATOM 1204 C CA . ILE A 1 160 ? 5.915 -2.314 7.989 1.00 91.38 160 ILE A CA 1
ATOM 1205 C C . ILE A 1 160 ? 6.286 -3.460 7.054 1.00 91.38 160 ILE A C 1
ATOM 1207 O O . ILE A 1 160 ? 7.105 -3.301 6.146 1.00 91.38 160 ILE A O 1
ATOM 1211 N N . THR A 1 161 ? 5.623 -4.598 7.239 1.00 94.56 161 THR A N 1
ATOM 1212 C CA . THR A 1 161 ? 5.850 -5.797 6.430 1.00 94.56 161 THR A CA 1
ATOM 1213 C C . THR A 1 161 ? 4.706 -5.985 5.442 1.00 94.56 161 THR A C 1
ATOM 1215 O O . THR A 1 161 ? 3.532 -5.909 5.801 1.00 94.56 161 THR A O 1
ATOM 1218 N N . LEU A 1 162 ? 5.047 -6.241 4.178 1.00 95.44 162 LEU A N 1
ATOM 1219 C CA . LEU A 1 162 ? 4.084 -6.557 3.128 1.00 95.44 162 LEU A CA 1
ATOM 1220 C C . LEU A 1 162 ? 4.170 -8.033 2.762 1.00 95.44 162 LEU A C 1
ATOM 1222 O O . LEU A 1 162 ? 5.219 -8.501 2.326 1.00 95.44 162 LEU A O 1
ATOM 1226 N N . THR A 1 163 ? 3.044 -8.731 2.857 1.00 96.44 163 THR A N 1
ATOM 1227 C CA . THR A 1 163 ? 2.876 -10.059 2.263 1.00 96.44 163 THR A CA 1
ATOM 1228 C C . THR A 1 163 ? 1.927 -9.945 1.079 1.00 96.44 163 THR A C 1
ATOM 1230 O O . THR A 1 163 ? 0.772 -9.543 1.228 1.00 96.44 163 THR A O 1
ATOM 1233 N N . GLU A 1 164 ? 2.421 -10.276 -0.112 1.00 94.00 164 GLU A N 1
ATOM 1234 C CA . GLU A 1 164 ? 1.649 -10.227 -1.350 1.00 94.00 164 GLU A CA 1
ATOM 1235 C C . GLU A 1 164 ? 1.521 -11.608 -1.995 1.00 94.00 164 GLU A C 1
ATOM 1237 O O . GLU A 1 164 ? 2.452 -12.415 -2.008 1.00 94.00 164 GLU A O 1
ATOM 1242 N N . HIS A 1 165 ? 0.351 -11.860 -2.573 1.00 94.06 165 HIS A N 1
ATOM 1243 C CA . HIS A 1 165 ? 0.049 -13.067 -3.336 1.00 94.06 165 HIS A CA 1
ATOM 1244 C C . HIS A 1 165 ? -0.635 -12.676 -4.644 1.00 94.06 165 HIS A C 1
ATOM 1246 O O . HIS A 1 165 ? -1.766 -13.069 -4.907 1.00 94.06 165 HIS A O 1
ATOM 1252 N N . LEU A 1 166 ? 0.016 -11.834 -5.447 1.00 93.69 166 LEU A N 1
ATOM 1253 C CA . LEU A 1 166 ? -0.537 -11.352 -6.710 1.00 93.69 166 LEU A CA 1
ATOM 1254 C C . LEU A 1 166 ? 0.237 -11.917 -7.904 1.00 93.69 166 LEU A C 1
ATOM 1256 O O . LEU A 1 166 ? 1.465 -11.967 -7.906 1.00 93.69 166 LEU A O 1
ATOM 1260 N N . VAL A 1 167 ? -0.492 -12.313 -8.945 1.00 92.75 167 VAL A N 1
ATOM 1261 C CA . VAL A 1 167 ? 0.079 -12.807 -10.204 1.00 92.75 167 VAL A CA 1
ATOM 1262 C C . VAL A 1 167 ? 0.310 -11.633 -11.156 1.00 92.75 167 VAL A C 1
ATOM 1264 O O . VAL A 1 167 ? -0.535 -10.742 -11.282 1.00 92.75 167 VAL A O 1
ATOM 1267 N N . ASP A 1 168 ? 1.467 -11.613 -11.827 1.00 90.50 168 ASP A N 1
ATOM 1268 C CA . ASP A 1 168 ? 1.846 -10.607 -12.835 1.00 90.50 168 ASP A CA 1
ATOM 1269 C C . ASP A 1 168 ? 1.650 -9.141 -12.394 1.00 90.50 168 ASP A C 1
ATOM 1271 O O . ASP A 1 168 ? 1.412 -8.249 -13.220 1.00 90.50 168 ASP A O 1
ATOM 1275 N N 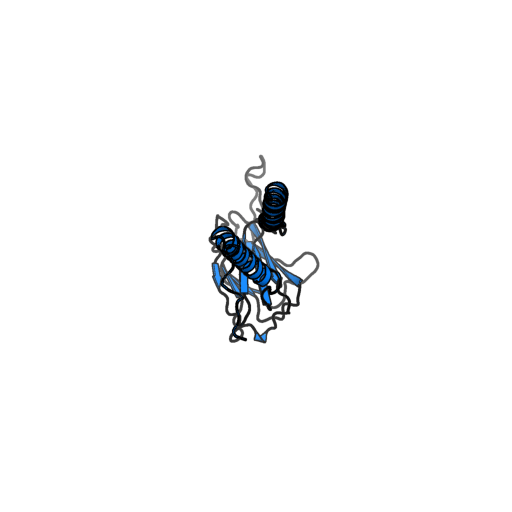. THR A 1 169 ? 1.714 -8.882 -11.089 1.00 92.69 169 THR A N 1
ATOM 1276 C CA . THR A 1 169 ? 1.469 -7.571 -10.490 1.00 92.69 169 THR A CA 1
ATOM 1277 C C . THR A 1 169 ? 2.586 -7.282 -9.511 1.00 92.69 169 THR A C 1
ATOM 1279 O O . THR A 1 169 ? 2.826 -8.048 -8.591 1.00 92.69 169 THR A O 1
ATOM 1282 N N . GLU A 1 170 ? 3.279 -6.171 -9.724 1.00 93.12 170 GLU A N 1
ATOM 1283 C CA . GLU A 1 170 ? 4.309 -5.705 -8.799 1.00 93.12 170 GLU A CA 1
ATOM 1284 C C . GLU A 1 170 ? 3.651 -4.887 -7.683 1.00 93.12 170 GLU A C 1
ATOM 1286 O O . GLU A 1 170 ? 2.925 -3.937 -8.008 1.00 93.12 170 GLU A O 1
ATOM 1291 N N . CYS A 1 171 ? 3.929 -5.172 -6.406 1.00 93.75 171 CYS A N 1
ATOM 1292 C CA . CYS A 1 171 ? 3.587 -4.240 -5.332 1.00 93.75 171 CYS A CA 1
ATOM 1293 C C . CYS A 1 171 ? 4.807 -3.582 -4.706 1.00 93.75 171 CYS A C 1
ATOM 1295 O O . CYS A 1 171 ? 5.916 -4.111 -4.672 1.00 93.75 171 CYS A O 1
ATOM 1297 N N . ARG A 1 172 ? 4.597 -2.352 -4.240 1.00 92.88 172 ARG A N 1
ATOM 1298 C CA . ARG A 1 172 ? 5.615 -1.554 -3.561 1.00 92.88 172 ARG A CA 1
ATOM 1299 C C . ARG A 1 172 ? 5.004 -0.859 -2.361 1.00 92.88 172 ARG A C 1
ATOM 1301 O O . ARG A 1 172 ? 3.940 -0.258 -2.498 1.00 92.88 172 ARG A O 1
ATOM 1308 N N . VAL A 1 173 ? 5.707 -0.883 -1.234 1.00 92.31 173 VAL A N 1
ATOM 1309 C CA . VAL A 1 173 ? 5.383 -0.068 -0.059 1.00 92.31 173 VAL A CA 1
ATOM 1310 C C . VAL A 1 173 ? 6.212 1.210 -0.090 1.00 92.31 173 VAL A C 1
ATOM 1312 O O . VAL A 1 173 ? 7.398 1.182 -0.417 1.00 92.31 173 VAL A O 1
ATOM 1315 N N . GLN A 1 174 ? 5.583 2.334 0.231 1.00 90.88 174 GLN A N 1
ATOM 1316 C CA . GLN A 1 174 ? 6.229 3.629 0.405 1.00 90.88 174 GLN A CA 1
ATOM 1317 C C . GLN A 1 174 ? 5.810 4.225 1.748 1.00 90.88 174 GLN A C 1
ATOM 1319 O O . GLN A 1 174 ? 4.620 4.351 2.035 1.00 90.88 174 GLN A O 1
ATOM 1324 N N . LEU A 1 175 ? 6.798 4.589 2.563 1.00 88.00 175 LEU A N 1
ATOM 1325 C CA . LEU A 1 175 ? 6.606 5.213 3.872 1.00 88.00 175 LEU A CA 1
ATOM 1326 C C . LEU A 1 175 ? 6.733 6.736 3.756 1.00 88.00 175 LEU A C 1
ATOM 1328 O O . LEU A 1 175 ? 7.526 7.234 2.959 1.00 88.00 175 LEU A O 1
ATOM 1332 N N . GLY A 1 176 ? 5.997 7.480 4.583 1.00 74.38 176 GLY A N 1
ATOM 1333 C CA . GLY A 1 176 ? 6.239 8.916 4.775 1.00 74.38 176 GLY A CA 1
ATOM 1334 C C . GLY A 1 176 ? 5.544 9.844 3.776 1.00 74.38 176 GLY A C 1
ATOM 1335 O O . GLY A 1 176 ? 5.889 11.021 3.684 1.00 74.38 176 GLY A O 1
ATOM 1336 N N . GLY A 1 177 ? 4.531 9.347 3.064 1.00 63.38 177 GLY A N 1
ATOM 1337 C CA . GLY A 1 177 ? 3.643 10.167 2.243 1.00 63.38 177 GLY A CA 1
ATOM 1338 C C . GLY A 1 177 ? 3.712 9.888 0.746 1.00 63.38 177 GLY A C 1
ATOM 1339 O O . GLY A 1 177 ? 4.385 8.973 0.270 1.00 63.38 177 GLY A O 1
ATOM 1340 N N . PHE A 1 178 ? 2.971 10.689 -0.018 1.00 57.19 178 PHE A N 1
ATOM 1341 C CA . PHE A 1 178 ? 3.114 10.702 -1.464 1.00 57.19 178 PHE A CA 1
ATOM 1342 C C . PHE A 1 178 ? 4.478 11.309 -1.785 1.00 57.19 178 PHE A C 1
ATOM 1344 O O . PHE A 1 178 ? 4.629 12.533 -1.770 1.00 57.19 178 PHE A O 1
ATOM 1351 N N . GLU A 1 179 ? 5.469 10.487 -2.125 1.00 49.94 179 GLU A N 1
ATOM 1352 C CA . GLU A 1 179 ? 6.514 10.996 -2.998 1.00 49.94 179 GLU A CA 1
ATOM 1353 C C . GLU A 1 179 ? 5.797 11.462 -4.268 1.00 49.94 179 GLU A C 1
ATOM 1355 O O . GLU A 1 179 ? 5.368 10.662 -5.104 1.00 49.94 179 GLU A O 1
ATOM 1360 N N . GLN A 1 180 ? 5.602 12.781 -4.400 1.00 46.28 180 GLN A N 1
ATOM 1361 C CA . GLN A 1 180 ? 5.348 13.360 -5.710 1.00 46.28 180 GLN A CA 1
ATOM 1362 C C . GLN A 1 180 ? 6.419 12.772 -6.624 1.00 46.28 180 GLN A C 1
ATOM 1364 O O . GLN A 1 180 ? 7.575 12.705 -6.190 1.00 46.28 180 GLN A O 1
ATOM 1369 N N . PRO A 1 181 ? 6.082 12.329 -7.847 1.00 43.91 181 PRO A N 1
ATOM 1370 C CA . PRO A 1 181 ? 7.098 11.932 -8.796 1.00 43.91 181 PRO A CA 1
ATOM 1371 C C . PRO A 1 181 ? 7.961 13.169 -9.030 1.00 43.91 181 PRO A C 1
ATOM 1373 O O . PRO A 1 181 ? 7.650 14.019 -9.861 1.00 43.91 181 PRO A O 1
ATOM 1376 N N . ARG A 1 182 ? 9.041 13.301 -8.252 1.00 43.00 182 ARG A N 1
ATOM 1377 C CA . ARG A 1 182 ? 10.164 14.146 -8.589 1.00 43.00 182 ARG A CA 1
ATOM 1378 C C . ARG A 1 182 ? 10.537 13.620 -9.951 1.00 43.00 182 ARG A C 1
ATOM 1380 O O . ARG A 1 182 ? 10.992 12.482 -10.054 1.00 43.00 182 ARG A O 1
ATOM 1387 N N . VAL A 1 183 ? 10.266 14.409 -10.987 1.00 45.81 183 VAL A N 1
ATOM 1388 C CA . VAL A 1 183 ? 10.926 14.269 -12.278 1.00 45.81 183 VAL A CA 1
ATOM 1389 C C . VAL A 1 183 ? 12.392 14.125 -11.913 1.00 45.81 183 VAL A C 1
ATOM 1391 O O . VAL A 1 183 ? 13.005 15.051 -11.385 1.00 45.81 183 VAL A O 1
ATOM 1394 N N . THR A 1 184 ? 12.868 12.881 -11.932 1.00 44.94 184 THR A N 1
ATOM 1395 C CA . THR A 1 184 ? 14.104 12.560 -11.230 1.00 44.94 184 THR A CA 1
ATOM 1396 C C . THR A 1 184 ? 15.192 13.403 -11.878 1.00 44.94 184 THR A C 1
ATOM 1398 O O . THR A 1 184 ? 15.295 13.407 -13.102 1.00 44.94 184 THR A O 1
ATOM 1401 N N . ARG A 1 185 ? 16.037 14.082 -11.091 1.00 48.75 185 ARG A N 1
ATOM 1402 C CA . ARG A 1 185 ? 17.252 14.753 -11.601 1.00 48.75 185 ARG A CA 1
ATOM 1403 C C . ARG A 1 185 ? 18.105 13.832 -12.491 1.00 48.75 185 ARG A C 1
ATOM 1405 O O . ARG A 1 185 ? 18.953 14.300 -13.232 1.00 48.75 185 ARG A O 1
ATOM 1412 N N . ARG A 1 186 ? 17.882 12.512 -12.433 1.00 46.84 186 ARG A N 1
ATOM 1413 C CA . ARG A 1 186 ? 18.473 11.499 -13.314 1.00 46.84 186 ARG A CA 1
ATOM 1414 C C . ARG A 1 186 ? 17.913 11.521 -14.743 1.00 46.84 186 ARG A C 1
ATOM 1416 O O . ARG A 1 186 ? 18.689 11.333 -15.667 1.00 46.84 186 ARG A O 1
ATOM 1423 N N . ALA A 1 187 ? 16.627 11.812 -14.944 1.00 49.16 187 ALA A N 1
ATOM 1424 C CA . ALA A 1 187 ? 16.068 12.069 -16.275 1.00 49.16 187 ALA A CA 1
ATOM 1425 C C . ALA A 1 187 ? 16.654 13.358 -16.884 1.00 49.16 187 ALA A C 1
ATOM 1427 O O . ALA A 1 187 ? 17.000 13.375 -18.063 1.00 49.16 187 ALA A O 1
ATOM 1428 N N . GLU A 1 188 ? 16.875 14.394 -16.066 1.00 47.62 188 GLU A N 1
ATOM 1429 C CA . GLU A 1 188 ? 17.620 15.597 -16.475 1.00 47.62 188 GLU A CA 1
ATOM 1430 C C . GLU A 1 188 ? 19.108 15.300 -16.733 1.00 47.62 188 GLU A C 1
ATOM 1432 O O . GLU A 1 188 ? 19.678 15.818 -17.691 1.00 47.62 188 GLU A O 1
ATOM 1437 N N . ALA A 1 189 ? 19.741 14.425 -15.941 1.00 51.31 189 ALA A N 1
ATOM 1438 C CA . ALA A 1 189 ? 21.137 14.015 -16.125 1.00 51.31 189 ALA A CA 1
ATOM 1439 C C . ALA A 1 189 ? 21.351 13.209 -17.421 1.00 51.31 189 ALA A C 1
ATOM 1441 O O . ALA A 1 189 ? 22.343 13.401 -18.116 1.00 51.31 189 ALA A O 1
ATOM 1442 N N . VAL A 1 190 ? 20.411 12.332 -17.788 1.00 52.31 190 VAL A N 1
ATOM 1443 C CA . VAL A 1 190 ? 20.465 11.572 -19.052 1.00 52.31 190 VAL A CA 1
ATOM 1444 C C . VAL A 1 190 ? 20.172 12.482 -20.255 1.00 52.31 190 VAL A C 1
ATOM 1446 O O . VAL A 1 190 ? 20.815 12.353 -21.301 1.00 52.31 190 VAL A O 1
ATOM 1449 N N . ALA A 1 191 ? 19.275 13.462 -20.106 1.00 53.28 191 ALA A N 1
ATOM 1450 C CA . ALA A 1 191 ? 19.048 14.488 -21.125 1.00 53.28 191 ALA A CA 1
ATOM 1451 C C . ALA A 1 191 ? 20.267 15.419 -21.307 1.00 53.28 191 ALA A C 1
ATOM 1453 O O . ALA A 1 191 ? 20.608 15.789 -22.427 1.00 53.28 191 ALA A O 1
ATOM 1454 N N . THR A 1 192 ? 20.982 15.757 -20.231 1.00 53.31 192 THR A N 1
ATOM 1455 C CA . THR A 1 192 ? 22.210 16.572 -20.313 1.00 53.31 192 THR A CA 1
ATOM 1456 C C . THR A 1 192 ? 23.418 15.779 -20.819 1.00 53.31 192 THR A C 1
ATOM 1458 O O . THR A 1 192 ? 24.219 16.321 -21.579 1.00 53.31 192 THR A O 1
ATOM 1461 N N . ALA A 1 193 ? 23.530 14.486 -20.499 1.00 51.75 193 ALA A N 1
ATOM 1462 C CA . ALA A 1 193 ? 24.590 13.619 -21.023 1.00 51.75 193 ALA A CA 1
ATOM 1463 C C . ALA A 1 193 ? 24.454 13.335 -22.531 1.00 51.75 193 ALA A C 1
ATOM 1465 O O . ALA A 1 193 ? 25.456 13.193 -23.227 1.00 51.75 193 ALA A O 1
ATOM 1466 N N . SER A 1 194 ? 23.232 13.288 -23.067 1.00 51.50 194 SER A N 1
ATOM 1467 C CA . SER A 1 194 ? 23.019 13.147 -24.517 1.00 51.50 194 SER A CA 1
ATOM 1468 C C . SER A 1 194 ? 23.362 14.427 -25.294 1.00 51.50 194 SER A C 1
ATOM 1470 O O . SER A 1 194 ? 23.834 14.342 -26.427 1.00 51.50 194 SER A O 1
ATOM 1472 N 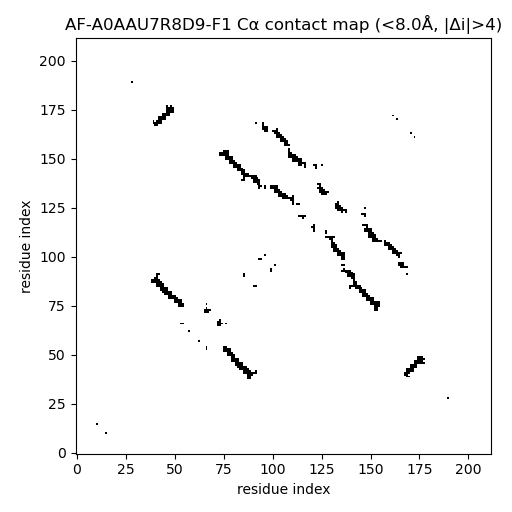N . ALA A 1 195 ? 23.237 15.607 -24.675 1.00 52.03 195 ALA A N 1
ATOM 1473 C CA . ALA A 1 195 ? 23.637 16.874 -25.288 1.00 52.03 195 ALA A CA 1
ATOM 1474 C C . ALA A 1 195 ? 25.168 17.045 -25.401 1.00 52.03 195 ALA A C 1
ATOM 1476 O O . ALA A 1 195 ? 25.652 17.617 -26.377 1.00 52.03 195 ALA A O 1
ATOM 1477 N N . SER A 1 196 ? 25.958 16.523 -24.454 1.00 51.22 196 SER A N 1
ATOM 1478 C CA . SER A 1 196 ? 27.423 16.699 -24.457 1.00 51.22 196 SER A CA 1
ATOM 1479 C C . SER A 1 196 ? 28.157 15.824 -25.486 1.00 51.22 196 SER A C 1
ATOM 1481 O O . SER A 1 196 ? 29.200 16.234 -26.007 1.00 51.22 196 SER A O 1
ATOM 1483 N N . VAL A 1 197 ? 27.600 14.662 -25.848 1.00 52.75 197 VAL A N 1
ATOM 1484 C CA . VAL A 1 197 ? 28.164 13.778 -26.890 1.00 52.75 197 VAL A CA 1
ATOM 1485 C C . VAL A 1 197 ? 28.005 14.389 -28.290 1.00 52.75 197 VAL A C 1
ATOM 1487 O O . VAL A 1 197 ? 28.930 14.332 -29.097 1.00 52.75 197 VAL A O 1
ATOM 1490 N N . GLY A 1 198 ? 26.879 15.053 -28.574 1.00 53.69 198 GLY A N 1
ATOM 1491 C CA . GLY A 1 198 ? 26.676 15.741 -29.857 1.00 53.69 198 GLY A CA 1
ATOM 1492 C C . GLY A 1 198 ? 27.650 16.907 -30.075 1.00 53.69 198 GLY A C 1
ATOM 1493 O O . GLY A 1 198 ? 28.179 17.088 -31.173 1.00 53.69 198 GLY A O 1
ATOM 1494 N N . VAL A 1 199 ? 27.945 17.665 -29.014 1.00 58.75 199 VAL A N 1
ATOM 1495 C CA . VAL A 1 199 ? 28.871 18.808 -29.072 1.00 58.75 199 VAL A CA 1
ATOM 1496 C C . VAL A 1 199 ? 30.317 18.346 -29.265 1.00 58.75 199 VAL A C 1
ATOM 1498 O O . VAL A 1 199 ? 31.031 18.911 -30.088 1.00 58.75 199 VAL A O 1
ATOM 1501 N N . THR A 1 200 ? 30.751 17.289 -28.576 1.00 56.38 200 THR A N 1
ATOM 1502 C CA . THR A 1 200 ? 32.127 16.776 -28.713 1.00 56.38 200 THR A CA 1
ATOM 1503 C C . THR A 1 200 ? 32.399 16.178 -30.093 1.00 56.38 200 THR A C 1
ATOM 1505 O O . THR A 1 200 ? 33.446 16.459 -30.671 1.00 56.38 200 THR A O 1
ATOM 1508 N N . VAL A 1 201 ? 31.446 15.444 -30.677 1.00 59.09 201 VAL A N 1
ATOM 1509 C CA . VAL A 1 201 ? 31.569 14.934 -32.057 1.00 59.09 201 VAL A CA 1
ATOM 1510 C C . VAL A 1 201 ? 31.602 16.079 -33.077 1.00 59.09 201 VAL A C 1
ATOM 1512 O O . VAL A 1 201 ? 32.409 16.044 -34.004 1.00 59.09 201 VAL A O 1
ATOM 1515 N N . SER A 1 202 ? 30.796 17.126 -32.876 1.00 58.28 202 SER A N 1
ATOM 1516 C CA . SER A 1 202 ? 30.780 18.300 -33.762 1.00 58.28 202 SER A CA 1
ATOM 1517 C C . SER A 1 202 ? 32.089 19.097 -33.697 1.00 58.28 202 SER A C 1
ATOM 1519 O O . SER A 1 202 ? 32.594 19.522 -34.730 1.00 58.28 202 SER A O 1
ATOM 1521 N N . ILE A 1 203 ? 32.680 19.254 -32.505 1.00 64.56 203 ILE A N 1
ATOM 1522 C CA . ILE A 1 203 ? 33.975 19.934 -32.329 1.00 64.56 203 ILE A CA 1
ATOM 1523 C C . ILE A 1 203 ? 35.109 19.128 -32.971 1.00 64.56 203 ILE A C 1
ATOM 1525 O O . ILE A 1 203 ? 35.945 19.706 -33.654 1.00 64.56 203 ILE A O 1
ATOM 1529 N N . ILE A 1 204 ? 35.135 17.802 -32.797 1.00 61.62 204 ILE A N 1
ATOM 1530 C CA . ILE A 1 204 ? 36.166 16.952 -33.412 1.00 61.62 204 ILE A CA 1
ATOM 1531 C C . ILE A 1 204 ? 36.056 16.992 -34.940 1.00 61.62 204 ILE A C 1
ATOM 1533 O O . ILE A 1 204 ? 37.079 17.105 -35.608 1.00 61.62 204 ILE A O 1
ATOM 1537 N N . ALA A 1 205 ? 34.839 16.959 -35.494 1.00 62.47 205 ALA A N 1
ATOM 1538 C CA . ALA A 1 205 ? 34.621 17.100 -36.932 1.00 62.47 205 ALA A CA 1
ATOM 1539 C C . ALA A 1 205 ? 35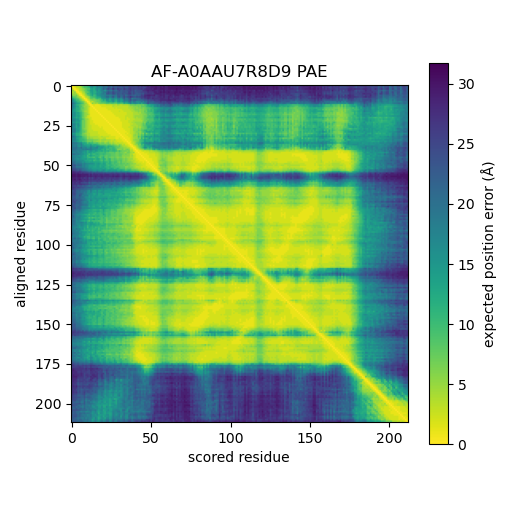.095 18.468 -37.455 1.00 62.47 205 ALA A C 1
ATOM 1541 O O . ALA A 1 205 ? 35.793 18.518 -38.461 1.00 62.47 205 ALA A O 1
ATOM 1542 N N . LEU A 1 206 ? 34.795 19.554 -36.734 1.00 61.31 206 LEU A N 1
ATOM 1543 C CA . LEU A 1 206 ? 35.209 20.910 -37.103 1.00 61.31 206 LEU A CA 1
ATOM 1544 C C . LEU A 1 206 ? 36.735 21.098 -37.041 1.00 61.31 206 LEU A C 1
ATOM 1546 O O . LEU A 1 206 ? 37.320 21.731 -37.910 1.00 61.31 206 LEU A O 1
ATOM 1550 N N . VAL A 1 207 ? 37.395 20.535 -36.024 1.00 67.25 207 VAL A N 1
ATOM 1551 C CA . VAL A 1 207 ? 38.860 20.594 -35.890 1.00 67.25 207 VAL A CA 1
ATOM 1552 C C . VAL A 1 207 ? 39.546 19.778 -36.987 1.00 67.25 207 VAL A C 1
ATOM 1554 O O . VAL A 1 207 ? 40.571 20.207 -37.503 1.00 67.25 207 VAL A O 1
ATOM 1557 N N . ASN A 1 208 ? 38.977 18.636 -37.383 1.00 66.00 208 ASN A N 1
ATOM 1558 C CA . ASN A 1 208 ? 39.514 17.836 -38.487 1.00 66.00 208 ASN A CA 1
ATOM 1559 C C . ASN A 1 208 ? 39.332 18.515 -39.857 1.00 66.00 208 ASN A C 1
ATOM 1561 O O . ASN A 1 208 ? 40.169 18.319 -40.732 1.00 66.00 208 ASN A O 1
ATOM 1565 N N . ASP A 1 209 ? 38.262 19.295 -40.035 1.00 71.12 209 ASP A N 1
ATOM 1566 C CA . ASP A 1 209 ? 38.005 20.099 -41.241 1.00 71.12 209 ASP A CA 1
ATOM 1567 C C . ASP A 1 209 ? 38.908 21.345 -41.309 1.00 71.12 209 ASP A C 1
ATOM 1569 O O . ASP A 1 209 ? 39.283 21.787 -42.383 1.00 71.12 209 ASP A O 1
ATOM 1573 N N . LEU A 1 210 ? 39.320 21.889 -40.156 1.00 61.44 210 LEU A N 1
ATOM 1574 C CA . LEU A 1 210 ? 40.259 23.019 -40.066 1.00 61.44 210 LEU A CA 1
ATOM 1575 C C . LEU A 1 210 ? 41.738 22.628 -40.237 1.00 61.44 210 LEU A C 1
ATOM 1577 O O . LEU A 1 210 ? 42.572 23.505 -40.460 1.00 61.44 210 LEU A O 1
ATOM 1581 N N . LEU A 1 211 ? 42.081 21.350 -40.052 1.00 66.56 211 LEU A N 1
ATOM 1582 C CA . LEU A 1 211 ? 43.461 20.849 -40.108 1.00 66.56 211 LEU A CA 1
ATOM 1583 C C . LEU A 1 211 ? 43.822 20.163 -41.437 1.00 66.56 211 LEU A C 1
ATOM 1585 O O . LEU A 1 211 ? 45.000 19.857 -41.634 1.00 66.56 211 LEU A O 1
ATOM 1589 N N . ASN A 1 212 ? 42.846 19.924 -42.319 1.00 64.31 212 ASN A N 1
ATOM 1590 C CA . ASN A 1 212 ? 43.049 19.432 -43.689 1.00 64.31 212 ASN A CA 1
ATOM 1591 C C . ASN A 1 212 ? 42.808 20.551 -44.705 1.00 64.31 212 ASN A C 1
ATOM 1593 O O . ASN A 1 212 ? 43.452 20.494 -45.776 1.00 64.31 212 ASN A O 1
#

Foldseek 3Di:
DDDPPPPDPPVPVVVVVLVVVVVVLVVVVVVVVCCVVCPQQWEKEKEWADKAFPDPPDDPPCPVPFDDDPNHTFARKTKIKIKIWTQHNFKQALPQQAVWFWKKKFQVFFWPDWDQPPPDGADPQWDDDGRITTGDSHIRGHGDIHITITMTGPRDPGPIDIDGRGHSYHYYYDYHDDPPPPPDVVVVVSVVVVVVSVVVVVVVVVVVVVVD

Sequence (212 aa):
MALDIFEGKGFNGATLAVAVLALLVAGVAAYFAREALFPPKRRITIHVLTPVRLLTGARVGLEDVEVSRRGRVLPDPHVITILIRNTGRHAVASEQFDQGRPLTIDLQSPIEALLNPAGGQAPSGVVVEGTSVCFGPELVRRKQEIPIQVLASEWGDPEITLTEHLVDTECRVQLGGFEQPRVTRRAEAVATASASVGVTVSIIALVNDLLN

Secondary structure (DSSP, 8-state):
---TTS--TT--HHHHHHHHHHHHHHHHHHHHHHHHHS--SSEEEEEEPPPEESS-S--TT-TT---EETTEE-SS-EEEEEEEEE-SSS-B-GGGBGGGPPEEEE-SS-EEEEEPPTTSPPPTTEEEETTEEEE-S--B-TT-EEEEEEEESS--S---EEE--BSS-EEEEEESS-------HHHHHHHHHHHHHHHHHHHHHHHHHHH-

Organism: NCBI:txid3156396

Solvent-accessible surface area (backbone atoms only — not comparable to full-atom values): 12172 Å² total; per-residue (Å²): 140,75,86,84,81,76,83,58,97,75,80,43,71,64,60,56,51,51,52,54,50,53,50,51,53,51,49,53,51,52,55,55,47,47,58,71,75,57,58,59,58,24,26,41,36,36,30,38,35,70,66,40,59,77,66,71,82,85,53,94,88,50,88,90,65,79,56,62,59,96,90,40,76,44,55,66,35,25,43,34,42,36,34,45,27,28,76,20,77,39,55,44,49,36,84,33,20,50,93,54,39,40,38,34,40,31,46,79,25,50,50,79,39,84,45,56,55,96,92,55,74,56,62,82,50,61,47,78,59,63,35,28,43,32,40,38,54,51,69,42,46,55,69,37,71,46,74,44,36,32,35,28,29,64,65,77,87,58,77,69,43,80,49,77,40,54,56,88,42,51,74,45,82,38,75,74,34,82,78,68,82,64,78,46,70,61,61,55,49,52,57,52,55,58,53,54,55,57,52,53,54,50,51,53,54,52,54,55,63,73,74,107

Radius of gyration: 28.23 Å; Cα contacts (8 Å, |Δi|>4): 336; chains: 1; bounding box: 64×42×92 Å

pLDDT: mean 80.62, std 16.63, range [43.0, 97.44]

Nearest PDB structures (foldseek):
  5xsv-assembly1_A  TM=5.568E-01  e=1.065E-03  Thermococcus chitonophagus
  8xei-assembly1_A  TM=4.334E-01  e=3.358E-02  Homo sapiens
  6c26-assembly1_1  TM=4.340E-01  e=1.001E+00  Saccharomyces cerevisiae S288C
  7zvm-assembly1_A-2  TM=3.069E-01  e=2.172E-01  Thermococcus barophilus
 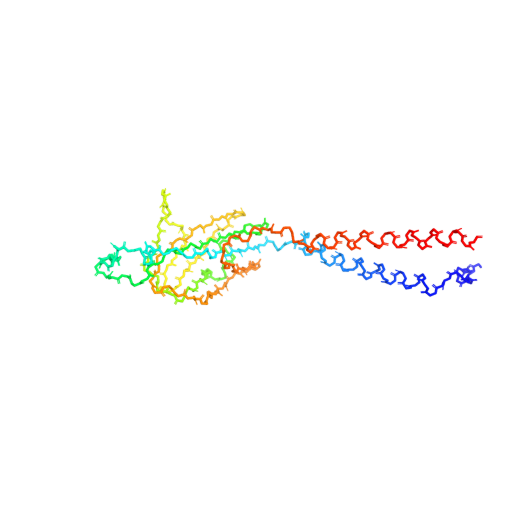 6b9t-assembly1_B  TM=1.893E-01  e=8.936E-01  Nitrosopumilus maritimus SCM1